Protein AF-A0A136JKG2-F1 (afdb_monomer_lite)

Foldseek 3Di:
DDPPVLVCQLVCCVVPVDQDPDLVSLLVLLLVLQFADCQAQLQARDPPPHGDHRDLVSLQSSVVSCVVPVCSCQPACQSVLSVLPLVSVVVQLQVQLVVLPDPDPDPVSSLVSSLCRLCPADPRRRFGSLLSLLGGDHDDPPDDPPPPPPDDDDPDPDPPVVLCPRSSNSSNVSSLSSPRQLQDGFTDDPRRLDGSLLSQLAADPSGGDHDPSSVSSNVVSLVSPHQLVRLNSLRRLLDDDPDPDDDDDDDDDDDDDDDDDDDPDDPCPPQPPSVSSVVSVVVSLVSQLVVQLVVVVVVDDDDDDPVVVVVVSSVVSLVVSLVQQQDQDPVNSDVGRSLQRSLVSCVVVVNVVSNVSSVVSPDDPPDPSDPPPD

Secondary structure (DSSP, 8-state):
---TTHHHHHHHHHHH----SSHHHHHHHHHHHSB--TT--TTT--TTS--PPP-HHHHHHHHHHHHH-TTGGGS-HHHHHHTT-HHHHHHHHHHHHHHTT--S--HHHHHHHHHHHHT---TTT---HHHHHHHB-PPPPS--------------S-SGGGTTT-HHHHHHHHHHHTT--TT--PPSGGGTT--HHHHHH-BTTTTBPPPTTHHHHHHHHHHTT--S--HHHHHHHH-------S----------------------------HHHHHHHHHHHHHHHHHHHHHHHHH----S-HHHHHHHHHHHHHHHHHHHHTSPPTT--SSS-HHHHHHHHHHHTT-HHHHHHHHHTT--TT--------

pLDDT: mean 75.67, std 21.48, range [24.69, 96.88]

Sequence (374 aa):
MQRLGCSFCLNQAMTTSQPPPDHASRVELFLELSVLRYSIDPRTAVWGAPYPHDSAERRQTAAALLAEDPAIARDSIHTAVAAHDVELVRHFLSSSSVAAGIGSDTPSASTAASSAAATDTHPFDGWQPLMRLAYRRLPPPAGPRRRASAQTGRNDGEDEADLEDTPALVIAKLLLEAGADPSGGALRGDAANFHALTGVIGGGEAGQPAHPQAEALARLLLEYGAEPLDGQALYNTSLVFHGDEEGSPAGAGDKGGTRHHDDEDDDGGDEVDDDDNVFWLDFLWAACEKRYISISQHGTAHGSTETEARDLDTRAAGEHVRKRWREPMADGTLPAPPLEYLLESAVMQRQPRRTAWLVEHGADADSTTGARFA

InterPro domains:
  IPR036770 Ankyrin repeat-containing domain superfamily [G3DSA:1.25.40.20] (55-372)

Radius of gyration: 23.67 Å; chains: 1; bounding box: 83×58×69 Å

Structure (mmCIF, N/CA/C/O backbone):
data_AF-A0A136JKG2-F1
#
_entry.id   AF-A0A136JKG2-F1
#
loop_
_atom_site.group_PDB
_atom_site.id
_atom_site.type_symbol
_atom_site.label_atom_id
_atom_site.label_alt_id
_atom_site.label_comp_id
_atom_site.label_asym_id
_atom_site.label_entity_id
_atom_site.label_seq_id
_atom_site.pdbx_PDB_ins_code
_atom_site.Cartn_x
_atom_site.Cartn_y
_atom_site.Cartn_z
_atom_site.occupancy
_atom_site.B_iso_or_equiv
_atom_site.auth_seq_id
_atom_site.auth_comp_id
_atom_site.auth_asym_id
_atom_site.auth_atom_id
_atom_site.pdbx_PDB_model_num
ATOM 1 N N . MET A 1 1 ? -10.129 26.330 19.808 1.00 33.34 1 MET A N 1
ATOM 2 C CA . MET A 1 1 ? -9.245 25.804 20.871 1.00 33.34 1 MET A CA 1
ATOM 3 C C . MET A 1 1 ? -8.554 24.577 20.304 1.00 33.34 1 MET A C 1
ATOM 5 O O . MET A 1 1 ? -9.213 23.580 20.054 1.00 33.34 1 MET A O 1
ATOM 9 N N . GLN A 1 2 ? -7.293 24.744 19.908 1.00 30.81 2 GLN A N 1
ATOM 10 C CA . GLN A 1 2 ? -6.533 23.815 19.066 1.00 30.81 2 GLN A CA 1
ATOM 11 C C . GLN A 1 2 ? -6.094 22.561 19.835 1.00 30.81 2 GLN A C 1
ATOM 13 O O . GLN A 1 2 ? -5.787 22.638 21.023 1.00 30.81 2 GLN A O 1
ATOM 18 N N . ARG A 1 3 ? -6.061 21.425 19.122 1.00 35.97 3 ARG A N 1
ATOM 19 C CA . ARG A 1 3 ? -5.679 20.064 19.545 1.00 35.97 3 ARG A CA 1
ATOM 20 C C . ARG A 1 3 ? -4.202 19.953 19.985 1.00 35.97 3 ARG A C 1
ATOM 22 O O . ARG A 1 3 ? -3.438 19.176 19.429 1.00 35.97 3 ARG A O 1
ATOM 29 N N . LEU A 1 4 ? -3.786 20.720 20.989 1.00 33.97 4 LEU A N 1
ATOM 30 C CA . LEU A 1 4 ? -2.453 20.621 21.603 1.00 33.97 4 LEU A CA 1
ATOM 31 C C . LEU A 1 4 ? -2.309 19.394 22.530 1.00 33.97 4 LEU A C 1
ATOM 33 O O . LEU A 1 4 ? -1.195 19.053 22.908 1.00 33.97 4 LEU A O 1
ATOM 37 N N . GLY A 1 5 ? -3.405 18.695 22.863 1.00 32.34 5 GLY A N 1
ATOM 38 C CA . GLY A 1 5 ? -3.377 17.494 23.716 1.00 32.34 5 GLY A CA 1
ATOM 39 C C . GLY A 1 5 ? -2.864 16.215 23.032 1.00 32.34 5 GLY A C 1
ATOM 40 O O . GLY A 1 5 ? -2.318 15.346 23.700 1.00 32.34 5 GLY A O 1
ATOM 41 N N . CYS A 1 6 ? -2.970 16.118 21.704 1.00 47.41 6 CYS A N 1
ATOM 42 C CA . CYS A 1 6 ? -2.720 14.881 20.949 1.00 47.41 6 CYS A CA 1
ATOM 43 C C . CYS A 1 6 ? -1.217 14.528 20.858 1.00 47.41 6 CYS A C 1
ATOM 45 O O . CYS A 1 6 ? -0.827 13.389 21.098 1.00 47.41 6 CYS A O 1
ATOM 47 N N . SER A 1 7 ? -0.338 15.519 20.643 1.00 47.41 7 SER A N 1
ATOM 48 C CA . SER A 1 7 ? 1.119 15.282 20.580 1.00 47.41 7 SER A CA 1
ATOM 49 C C . SER A 1 7 ? 1.721 14.890 21.932 1.00 47.41 7 SER A C 1
ATOM 51 O O . SER A 1 7 ? 2.742 14.209 21.974 1.00 47.41 7 SER A O 1
ATOM 53 N N . PHE A 1 8 ? 1.101 15.328 23.032 1.00 45.94 8 PHE A N 1
ATOM 54 C CA . PHE A 1 8 ? 1.538 14.972 24.376 1.00 45.94 8 PHE A CA 1
ATOM 55 C C . PHE A 1 8 ? 1.147 13.535 24.709 1.00 45.94 8 PHE A C 1
ATOM 57 O O . PHE A 1 8 ? 2.004 12.800 25.169 1.00 45.94 8 PHE A O 1
ATOM 64 N N . CYS A 1 9 ? -0.081 13.097 24.409 1.00 47.75 9 CYS A N 1
ATOM 65 C CA . CYS A 1 9 ? -0.509 11.719 24.668 1.00 47.75 9 CYS A CA 1
ATOM 66 C C . CYS A 1 9 ? 0.258 10.687 23.829 1.00 47.75 9 CYS A C 1
ATOM 68 O O . CYS A 1 9 ? 0.598 9.633 24.350 1.00 47.75 9 CYS A O 1
ATOM 70 N N . LEU A 1 10 ? 0.580 10.997 22.568 1.00 53.97 10 LEU A N 1
ATOM 71 C CA . LEU A 1 10 ? 1.310 10.090 21.673 1.00 53.97 10 LEU A CA 1
ATOM 72 C C . LEU A 1 10 ? 2.785 9.944 22.095 1.00 53.97 10 LEU A C 1
ATOM 74 O O . LEU A 1 10 ? 3.282 8.830 22.245 1.00 53.97 10 LEU A O 1
ATOM 78 N N . ASN A 1 11 ? 3.452 11.063 22.415 1.00 53.88 11 ASN A N 1
ATOM 79 C CA . ASN A 1 11 ? 4.800 11.032 22.993 1.00 53.88 11 ASN A CA 1
ATOM 80 C C . ASN A 1 11 ? 4.806 10.426 24.402 1.00 53.88 11 ASN A C 1
ATOM 82 O O . ASN A 1 11 ? 5.713 9.672 24.737 1.00 53.88 11 ASN A O 1
ATOM 86 N N . GLN A 1 12 ? 3.804 10.720 25.234 1.00 51.22 12 GLN A N 1
ATOM 87 C CA . GLN A 1 12 ? 3.717 10.202 26.595 1.00 51.22 12 GLN A CA 1
ATOM 88 C C . GLN A 1 12 ? 3.439 8.697 26.593 1.00 51.22 12 GLN A C 1
ATOM 90 O O . GLN A 1 12 ? 4.170 7.997 27.272 1.00 51.22 12 GLN A O 1
ATOM 95 N N . ALA A 1 13 ? 2.508 8.174 25.789 1.00 53.97 13 ALA A N 1
ATOM 96 C CA . ALA A 1 13 ? 2.242 6.734 25.688 1.00 53.97 13 ALA A CA 1
ATOM 97 C C . ALA A 1 13 ? 3.464 5.946 25.186 1.00 53.97 13 ALA A C 1
ATOM 99 O O . ALA A 1 13 ? 3.782 4.894 25.741 1.00 53.97 13 ALA A O 1
ATOM 100 N N . MET A 1 14 ? 4.209 6.488 24.211 1.00 56.03 14 MET A N 1
ATOM 101 C CA . MET A 1 14 ? 5.476 5.885 23.770 1.00 56.03 14 MET A CA 1
ATOM 102 C C . MET A 1 14 ? 6.591 5.973 24.826 1.00 56.03 14 MET A C 1
ATOM 104 O O . MET A 1 14 ? 7.501 5.152 24.819 1.00 56.03 14 MET A O 1
ATOM 108 N N . THR A 1 15 ? 6.512 6.920 25.767 1.00 55.97 15 THR A N 1
ATOM 109 C CA . THR A 1 15 ? 7.519 7.110 26.829 1.00 55.97 15 THR A CA 1
ATOM 110 C C . THR A 1 15 ? 7.163 6.388 28.138 1.00 55.97 15 THR A C 1
ATOM 112 O O . THR A 1 15 ? 8.055 5.988 28.881 1.00 55.97 15 THR A O 1
ATOM 115 N N . THR A 1 16 ? 5.877 6.217 28.463 1.00 55.91 16 THR A N 1
ATOM 116 C CA . THR A 1 16 ? 5.407 5.719 29.770 1.00 55.91 16 THR A CA 1
ATOM 117 C C . THR A 1 16 ? 5.043 4.238 29.777 1.00 55.91 16 THR A C 1
ATOM 119 O O . THR A 1 16 ? 4.793 3.700 30.853 1.00 55.91 16 THR A O 1
ATOM 122 N N . SER A 1 17 ? 5.010 3.571 28.614 1.00 58.62 17 SER A N 1
ATOM 123 C CA . SER A 1 17 ? 4.559 2.172 28.475 1.00 58.62 17 SER A CA 1
ATOM 124 C C . SER A 1 17 ? 3.153 1.908 29.041 1.00 58.62 17 SER A C 1
ATOM 126 O O . SER A 1 17 ? 2.818 0.767 29.353 1.00 58.62 17 SER A O 1
ATOM 128 N N . GLN A 1 18 ? 2.322 2.946 29.200 1.00 64.56 18 GLN A N 1
ATOM 129 C CA . GLN A 1 18 ? 0.928 2.803 29.618 1.00 64.56 18 GLN A CA 1
ATOM 130 C C . GLN A 1 18 ? -0.009 3.263 28.497 1.00 64.56 18 GLN A C 1
ATOM 132 O O . GLN A 1 18 ? 0.180 4.363 27.967 1.00 64.56 18 GLN A O 1
ATOM 137 N N . PRO A 1 19 ? -1.026 2.456 28.142 1.00 67.19 19 PRO A N 1
ATOM 138 C CA . PRO A 1 19 ? -1.988 2.833 27.121 1.00 67.19 19 PRO A CA 1
ATOM 139 C C . PRO A 1 19 ? -2.808 4.049 27.585 1.00 67.19 19 PRO A C 1
ATOM 141 O O . PRO A 1 19 ? -3.083 4.182 28.785 1.00 67.19 19 PRO A O 1
ATOM 144 N N . PRO A 1 20 ? -3.241 4.929 26.663 1.00 77.75 20 PRO A N 1
ATOM 145 C CA . PRO A 1 20 ? -4.101 6.057 27.000 1.00 77.75 20 PRO A CA 1
ATOM 146 C C . PRO A 1 20 ? -5.361 5.589 27.746 1.00 77.75 20 PRO A C 1
ATOM 148 O O . PRO A 1 20 ? -5.873 4.506 27.452 1.00 77.75 20 PRO A O 1
ATOM 151 N N . PRO A 1 21 ? -5.879 6.364 28.712 1.00 76.44 21 PRO A N 1
ATOM 152 C CA . PRO A 1 21 ? -7.033 5.941 29.500 1.00 76.44 21 PRO A CA 1
ATOM 153 C C . PRO A 1 21 ? -8.362 6.052 28.739 1.00 76.44 21 PRO A C 1
ATOM 155 O O . PRO A 1 21 ? -9.301 5.329 29.065 1.00 76.44 21 PRO A O 1
ATOM 158 N N . ASP A 1 22 ? -8.468 6.947 27.754 1.00 89.31 22 ASP A N 1
ATOM 159 C CA . ASP A 1 22 ? -9.692 7.170 26.985 1.00 89.31 22 ASP A CA 1
ATOM 160 C C . ASP A 1 22 ? -9.676 6.461 25.622 1.00 89.31 22 ASP A C 1
ATOM 162 O O . ASP A 1 22 ? -8.631 6.276 24.999 1.00 89.31 22 ASP A O 1
ATOM 166 N N . HIS A 1 23 ? -10.866 6.073 25.157 1.00 89.38 23 HIS A N 1
ATOM 167 C CA . HIS A 1 23 ? -11.042 5.286 23.937 1.00 89.38 23 HIS A CA 1
ATOM 168 C C . HIS A 1 23 ? -10.573 6.017 22.670 1.00 89.38 23 HIS A C 1
ATOM 170 O O . HIS A 1 23 ? -9.903 5.419 21.834 1.00 89.38 23 HIS A O 1
ATOM 176 N N . ALA A 1 24 ? -10.856 7.318 22.547 1.00 89.69 24 ALA A N 1
ATOM 177 C CA . ALA A 1 24 ? -10.483 8.094 21.365 1.00 89.69 24 ALA A CA 1
ATOM 178 C C . ALA A 1 24 ? -8.955 8.170 21.196 1.00 89.69 24 ALA A C 1
ATOM 180 O O . ALA A 1 24 ? -8.436 7.921 20.110 1.00 89.69 24 ALA A O 1
ATOM 181 N N . SER A 1 25 ? -8.220 8.419 22.284 1.00 88.69 25 SER A N 1
ATOM 182 C CA . SER A 1 25 ? -6.753 8.403 22.264 1.00 88.69 25 SER A CA 1
ATOM 183 C C . SER A 1 25 ? -6.183 7.012 21.956 1.00 88.69 25 SER A C 1
ATOM 185 O O . SER A 1 25 ? -5.136 6.909 21.317 1.00 88.69 25 SER A O 1
ATOM 187 N N . ARG A 1 26 ? -6.848 5.930 22.388 1.00 91.25 26 ARG A N 1
ATOM 188 C CA . ARG A 1 26 ? -6.448 4.554 22.036 1.00 91.25 26 ARG A CA 1
ATOM 189 C C . ARG A 1 26 ? -6.648 4.256 20.555 1.00 91.25 26 ARG A C 1
ATOM 191 O O . ARG A 1 26 ? -5.773 3.635 19.961 1.00 91.25 26 ARG A O 1
ATOM 198 N N . VAL A 1 27 ? -7.755 4.711 19.967 1.00 93.06 27 VAL A N 1
ATOM 199 C CA . VAL A 1 27 ? -8.026 4.593 18.527 1.00 93.06 27 VAL A CA 1
ATOM 200 C C . VAL A 1 27 ? -6.948 5.309 17.713 1.00 93.06 27 VAL A C 1
ATOM 202 O O . VAL A 1 27 ? -6.353 4.695 16.828 1.00 93.06 27 VAL A O 1
ATOM 205 N N . GLU A 1 28 ? -6.644 6.570 18.038 1.00 90.12 28 GLU A N 1
ATOM 206 C CA . GLU A 1 28 ? -5.595 7.331 17.343 1.00 90.12 28 GLU A CA 1
ATOM 207 C C . GLU A 1 28 ? -4.228 6.636 17.460 1.00 90.12 28 GLU A C 1
ATOM 209 O O . GLU A 1 28 ? -3.540 6.452 16.455 1.00 90.12 28 GLU A O 1
ATOM 214 N N . LEU A 1 29 ? -3.856 6.187 18.666 1.00 90.94 29 LEU A N 1
ATOM 215 C CA . LEU A 1 29 ? -2.591 5.487 18.897 1.00 90.94 29 LEU A CA 1
ATOM 216 C C . LEU A 1 29 ? -2.525 4.145 18.151 1.00 90.94 29 LEU A C 1
ATOM 218 O O . LEU A 1 29 ? -1.492 3.808 17.580 1.00 90.94 29 LEU A O 1
ATOM 222 N N . PHE A 1 30 ? -3.619 3.385 18.120 1.00 93.81 30 PHE A N 1
ATOM 223 C CA . PHE A 1 30 ? -3.696 2.130 17.375 1.00 93.81 30 PHE A CA 1
ATOM 224 C C . PHE A 1 30 ? -3.507 2.346 15.869 1.00 93.81 30 PHE A C 1
ATOM 226 O O . PHE A 1 30 ? -2.698 1.658 15.243 1.00 93.81 30 PHE A O 1
ATOM 233 N N . LEU A 1 31 ? -4.216 3.314 15.281 1.00 93.00 31 LEU A N 1
ATOM 234 C CA . LEU A 1 31 ? -4.082 3.633 13.857 1.00 93.00 31 LEU A CA 1
ATOM 235 C C . LEU A 1 31 ? -2.661 4.082 13.507 1.00 93.00 31 LEU A C 1
ATOM 237 O O . LEU A 1 31 ? -2.155 3.720 12.451 1.00 9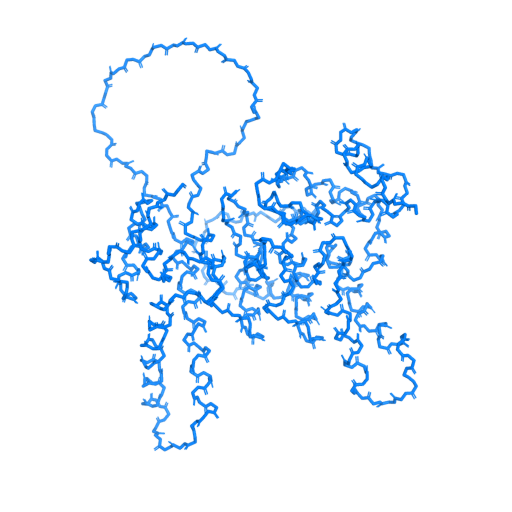3.00 31 LEU A O 1
ATOM 241 N N . GLU A 1 32 ? -2.010 4.816 14.404 1.00 91.50 32 GLU A N 1
ATOM 242 C CA . GLU A 1 32 ? -0.644 5.289 14.214 1.00 91.50 32 GLU A CA 1
ATOM 243 C C . GLU A 1 32 ? 0.407 4.172 14.289 1.00 91.50 32 GLU A C 1
ATOM 245 O O . GLU A 1 32 ? 1.346 4.132 13.497 1.00 91.50 32 GLU A O 1
ATOM 250 N N . LEU A 1 33 ? 0.252 3.242 15.228 1.00 92.31 33 LEU A N 1
ATOM 251 C CA . LEU A 1 33 ? 1.242 2.195 15.479 1.00 92.31 33 LEU A CA 1
ATOM 252 C C . LEU A 1 33 ? 1.041 0.923 14.632 1.00 92.31 33 LEU A C 1
ATOM 254 O O . LEU A 1 33 ? 1.929 0.071 14.579 1.00 92.31 33 LEU A O 1
ATOM 258 N N . SER A 1 34 ? -0.124 0.760 13.997 1.00 93.25 34 SER A N 1
ATOM 259 C CA . SER A 1 34 ? -0.484 -0.451 13.237 1.00 93.25 34 SER A CA 1
ATOM 260 C C . SER A 1 34 ? 0.077 -0.505 11.810 1.00 93.25 34 SER A C 1
ATOM 262 O O . SER A 1 34 ? 0.046 -1.574 11.185 1.00 93.25 34 SER A O 1
ATOM 264 N N . VAL A 1 35 ? 0.605 0.611 11.306 1.00 93.06 35 VAL A N 1
ATOM 265 C CA . VAL A 1 35 ? 1.074 0.783 9.924 1.00 93.06 35 VAL A CA 1
ATOM 266 C C . VAL A 1 35 ? 2.538 1.207 9.868 1.00 93.06 35 VAL A C 1
ATOM 268 O O . VAL A 1 35 ? 3.075 1.725 10.845 1.00 93.06 35 VAL A O 1
ATOM 271 N N . LEU A 1 36 ? 3.166 0.995 8.714 1.00 92.00 36 LEU A N 1
ATOM 272 C CA . LEU A 1 36 ? 4.456 1.588 8.377 1.00 92.00 36 LEU A CA 1
ATOM 273 C C . LEU A 1 36 ? 4.284 3.065 8.029 1.00 92.00 36 LEU A C 1
ATOM 275 O O . LEU A 1 36 ? 3.362 3.430 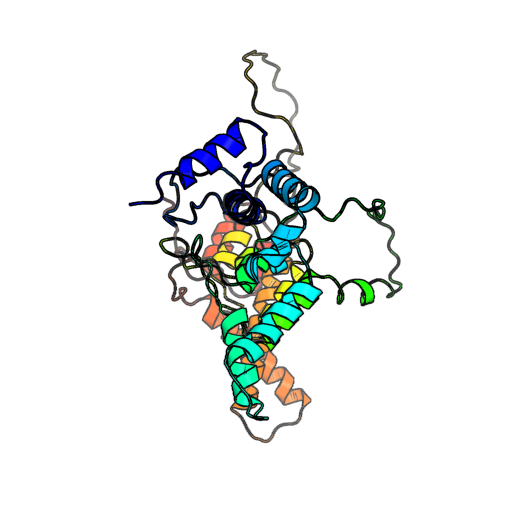7.297 1.00 92.00 36 LEU A O 1
ATOM 279 N N . ARG A 1 37 ? 5.184 3.907 8.529 1.00 88.88 37 ARG A N 1
ATOM 280 C CA . ARG A 1 37 ? 5.206 5.352 8.288 1.00 88.88 37 ARG A CA 1
ATOM 281 C C . ARG A 1 37 ? 6.401 5.814 7.471 1.00 88.88 37 ARG A C 1
ATOM 283 O O . ARG A 1 37 ? 6.401 6.968 7.068 1.00 88.88 37 ARG A O 1
ATOM 290 N N . TYR A 1 38 ? 7.401 4.966 7.234 1.00 88.00 38 TYR A N 1
ATOM 291 C CA . TYR A 1 38 ? 8.645 5.353 6.556 1.00 88.00 38 TYR A CA 1
ATOM 292 C C . TYR A 1 38 ? 9.338 6.542 7.247 1.00 88.00 38 TYR A C 1
ATOM 294 O O . TYR A 1 38 ? 9.997 7.358 6.612 1.00 88.00 38 TYR A O 1
ATOM 302 N N . SER A 1 39 ? 9.162 6.661 8.569 1.00 85.25 39 SER A N 1
ATOM 303 C CA . SER A 1 39 ? 9.594 7.826 9.357 1.00 85.25 39 SER A CA 1
ATOM 304 C C . SER A 1 39 ? 9.026 9.169 8.865 1.00 85.25 39 SER A C 1
ATOM 306 O O . SER A 1 39 ? 9.626 10.220 9.087 1.00 85.25 39 SER A O 1
ATOM 308 N N . ILE A 1 40 ? 7.860 9.154 8.220 1.00 84.31 40 ILE A N 1
ATOM 309 C CA . ILE A 1 40 ? 7.152 10.351 7.767 1.00 84.31 40 ILE A CA 1
ATOM 310 C C . ILE A 1 40 ? 6.082 10.694 8.798 1.00 84.31 40 ILE A C 1
ATOM 312 O O . ILE A 1 40 ? 5.196 9.890 9.091 1.00 84.31 40 ILE A O 1
ATOM 316 N N . ASP A 1 41 ? 6.138 11.915 9.331 1.00 85.19 41 ASP A N 1
ATOM 317 C CA . ASP A 1 41 ? 5.082 12.413 10.209 1.00 85.19 41 ASP A CA 1
ATOM 318 C C . ASP A 1 41 ? 3.789 12.589 9.395 1.00 85.19 41 ASP A C 1
ATOM 320 O O . ASP A 1 41 ? 3.751 13.442 8.506 1.00 85.19 41 ASP A O 1
ATOM 324 N N . PRO A 1 42 ? 2.699 11.860 9.695 1.00 81.50 42 PRO A N 1
ATOM 325 C CA . PRO A 1 42 ? 1.466 11.910 8.909 1.00 81.50 42 PRO A CA 1
ATOM 326 C C . PRO A 1 42 ? 0.787 13.288 8.912 1.00 81.50 42 PRO A C 1
ATOM 328 O O . PRO A 1 42 ? -0.074 13.558 8.077 1.00 81.50 42 PRO A O 1
ATOM 331 N N . ARG A 1 43 ? 1.162 14.180 9.837 1.00 78.06 43 ARG A N 1
ATOM 332 C CA . ARG A 1 43 ? 0.566 15.518 9.976 1.00 78.06 43 ARG A CA 1
ATOM 333 C C . ARG A 1 43 ? 1.263 16.566 9.120 1.00 78.06 43 ARG A C 1
ATOM 335 O O . ARG A 1 43 ? 0.626 17.541 8.723 1.00 78.06 43 ARG A O 1
ATOM 342 N N . THR A 1 44 ? 2.569 16.416 8.911 1.00 81.00 44 THR A N 1
ATOM 343 C CA . THR A 1 44 ? 3.365 17.341 8.091 1.00 81.00 44 THR A CA 1
ATOM 344 C C . THR A 1 44 ? 3.607 16.768 6.704 1.00 81.00 44 THR A C 1
ATOM 346 O O . THR A 1 44 ? 3.639 17.526 5.741 1.00 81.00 44 THR A O 1
ATOM 349 N N . ALA A 1 45 ? 3.735 15.444 6.620 1.00 78.56 45 ALA A N 1
ATOM 350 C CA . ALA A 1 45 ? 4.117 14.683 5.446 1.00 78.56 45 ALA A CA 1
ATOM 351 C C . ALA A 1 45 ? 5.389 15.226 4.771 1.00 78.56 45 ALA A C 1
ATOM 353 O O . ALA A 1 45 ? 5.487 15.293 3.548 1.00 78.56 45 ALA A O 1
ATOM 354 N N . VAL A 1 46 ? 6.338 15.658 5.610 1.00 79.06 46 VAL A N 1
ATOM 355 C CA . VAL A 1 46 ? 7.642 16.197 5.211 1.00 79.06 46 VAL A CA 1
ATOM 356 C C . VAL A 1 46 ? 8.710 15.141 5.450 1.00 79.06 46 VAL A C 1
ATOM 358 O O . VAL A 1 46 ? 8.834 14.614 6.560 1.00 79.06 46 VAL A O 1
ATOM 361 N N . TRP A 1 47 ? 9.511 14.884 4.423 1.00 75.06 47 TRP A N 1
ATOM 362 C CA . TRP A 1 47 ? 10.660 13.988 4.497 1.00 75.06 47 TRP A CA 1
ATOM 363 C C . TRP A 1 47 ? 11.786 14.545 5.373 1.00 75.06 47 TRP A C 1
ATOM 365 O O . TRP A 1 47 ? 12.052 15.746 5.395 1.00 75.06 47 TRP A O 1
ATOM 375 N N . GLY A 1 48 ? 12.466 13.662 6.110 1.00 72.38 48 GLY A N 1
ATOM 376 C CA . GLY A 1 48 ? 13.623 14.017 6.945 1.00 72.38 48 GLY A CA 1
ATOM 377 C C . GLY A 1 48 ? 13.291 14.822 8.208 1.00 72.38 48 GLY A C 1
ATOM 378 O O . GLY A 1 48 ? 14.189 15.135 8.994 1.00 72.38 48 GLY A O 1
ATOM 379 N N . ALA A 1 49 ? 12.015 15.146 8.444 1.00 77.81 49 ALA A N 1
ATOM 380 C CA . ALA A 1 49 ? 11.578 15.686 9.723 1.00 77.81 49 ALA A CA 1
ATOM 381 C C . ALA A 1 49 ? 11.763 14.621 10.824 1.00 77.81 49 ALA A C 1
ATOM 383 O O . ALA A 1 49 ? 11.505 13.444 10.573 1.00 77.81 49 ALA A O 1
ATOM 384 N N . PRO A 1 50 ? 12.177 14.993 12.051 1.00 81.50 50 PRO A N 1
ATOM 385 C CA . PRO A 1 50 ? 12.322 14.029 13.135 1.00 81.50 50 PRO A CA 1
ATOM 386 C C . PRO A 1 50 ? 10.997 13.317 13.430 1.00 81.50 50 PRO A C 1
ATOM 388 O O . PRO A 1 50 ? 10.068 13.914 13.980 1.00 81.50 50 PRO A O 1
ATOM 391 N N . TYR A 1 51 ? 10.933 12.033 13.092 1.00 83.94 51 TYR A N 1
ATOM 392 C CA . TYR A 1 51 ? 9.805 11.162 13.388 1.00 83.94 51 TYR A CA 1
ATOM 393 C C . TYR A 1 51 ? 10.305 9.776 13.810 1.00 83.94 51 TYR A C 1
ATOM 395 O O . TYR A 1 51 ? 11.347 9.335 13.319 1.00 83.94 51 TYR A O 1
ATOM 403 N N . PRO A 1 52 ? 9.613 9.082 14.730 1.00 85.19 52 PRO A N 1
ATOM 404 C CA . PRO A 1 52 ? 10.017 7.744 15.139 1.00 85.19 52 PRO A CA 1
ATOM 405 C C . PRO A 1 52 ? 10.067 6.771 13.958 1.00 85.19 52 PRO A C 1
ATOM 407 O O . PRO A 1 52 ? 9.152 6.742 13.136 1.00 85.19 52 PRO A O 1
ATOM 410 N N . HIS A 1 53 ? 11.111 5.945 13.925 1.00 86.06 53 HIS A N 1
ATOM 411 C CA . HIS A 1 53 ? 11.229 4.864 12.954 1.00 86.06 53 HIS A CA 1
ATOM 412 C C . HIS A 1 53 ? 10.176 3.782 13.192 1.00 86.06 53 HIS A C 1
ATOM 414 O O . HIS A 1 53 ? 9.767 3.519 14.329 1.00 86.06 53 HIS A O 1
ATOM 420 N N . ASP A 1 54 ? 9.771 3.127 12.108 1.00 88.56 54 ASP A N 1
ATOM 421 C CA . ASP A 1 54 ? 8.985 1.905 12.197 1.00 88.56 54 ASP A CA 1
ATOM 422 C C . ASP A 1 54 ? 9.794 0.804 12.882 1.00 88.56 54 ASP A C 1
ATOM 424 O O . ASP A 1 54 ? 10.982 0.626 12.628 1.00 88.56 54 ASP A O 1
ATOM 428 N N . SER A 1 55 ? 9.144 0.058 13.772 1.00 87.31 55 SER A N 1
ATOM 429 C CA . SER A 1 55 ? 9.796 -0.999 14.541 1.00 87.31 55 SER A CA 1
ATOM 430 C C . SER A 1 55 ? 8.808 -2.108 14.891 1.00 87.31 55 SER A C 1
ATOM 432 O O . SER A 1 55 ? 7.588 -1.924 14.813 1.00 87.31 55 SER A O 1
ATOM 434 N N . ALA A 1 56 ? 9.314 -3.282 15.274 1.00 86.81 56 ALA A N 1
ATOM 435 C CA . ALA A 1 56 ? 8.462 -4.386 15.708 1.00 86.81 56 ALA A CA 1
ATOM 436 C C . ALA A 1 56 ? 7.680 -4.038 16.988 1.00 86.81 56 ALA A C 1
ATOM 438 O O . ALA A 1 56 ? 6.514 -4.415 17.115 1.00 86.81 56 ALA A O 1
ATOM 439 N N . GLU A 1 57 ? 8.279 -3.266 17.897 1.00 86.25 57 GLU A N 1
ATOM 440 C CA . GLU A 1 57 ? 7.682 -2.835 19.166 1.00 86.25 57 GLU A CA 1
ATOM 441 C C . GLU A 1 57 ? 6.448 -1.958 18.948 1.00 86.25 57 GLU A C 1
ATOM 443 O O . GLU A 1 57 ? 5.438 -2.145 19.632 1.00 86.25 57 GLU A O 1
ATOM 448 N N . ARG A 1 58 ? 6.480 -1.046 17.962 1.00 88.81 58 ARG A N 1
ATOM 449 C CA . ARG A 1 58 ? 5.304 -0.237 17.585 1.00 88.81 58 ARG A CA 1
ATOM 450 C C . ARG A 1 58 ? 4.118 -1.144 17.252 1.00 88.81 58 ARG A C 1
ATOM 452 O O . ARG A 1 58 ? 3.029 -0.997 17.804 1.00 88.81 58 ARG A O 1
ATOM 459 N N . ARG A 1 59 ? 4.356 -2.166 16.432 1.00 88.44 59 ARG A N 1
ATOM 460 C CA . ARG A 1 59 ? 3.316 -3.084 15.937 1.00 88.44 59 ARG A CA 1
ATOM 461 C C . ARG A 1 59 ? 2.814 -4.038 17.016 1.00 88.44 59 ARG A C 1
ATOM 463 O O . ARG A 1 59 ? 1.625 -4.349 17.057 1.00 88.44 59 ARG A O 1
ATOM 470 N N . GLN A 1 60 ? 3.698 -4.474 17.912 1.00 88.88 60 GLN A N 1
ATOM 471 C CA . GLN A 1 60 ? 3.324 -5.245 19.100 1.00 88.88 60 GLN A CA 1
ATOM 472 C C . GLN A 1 60 ? 2.467 -4.410 20.058 1.00 88.88 60 GLN A C 1
ATOM 474 O O . GLN A 1 60 ? 1.463 -4.905 20.563 1.00 88.88 60 GLN A O 1
ATOM 479 N N . THR A 1 61 ? 2.804 -3.131 20.244 1.00 89.50 61 THR A N 1
ATOM 480 C CA . THR A 1 61 ? 2.015 -2.198 21.062 1.00 89.50 61 THR A CA 1
ATOM 481 C C . THR A 1 61 ? 0.617 -1.998 20.478 1.00 89.50 61 THR A C 1
ATOM 483 O O . THR A 1 61 ? -0.370 -2.082 21.205 1.00 89.50 61 THR A O 1
ATOM 486 N N . ALA A 1 62 ? 0.501 -1.815 19.160 1.00 92.31 62 ALA A N 1
ATOM 487 C CA . ALA A 1 62 ? -0.795 -1.736 18.485 1.00 92.31 62 ALA A CA 1
ATOM 488 C C . ALA A 1 62 ? -1.633 -3.016 18.668 1.00 92.31 62 ALA A C 1
ATOM 490 O O . ALA A 1 62 ? -2.828 -2.941 18.953 1.00 92.31 62 ALA A O 1
ATOM 491 N N . ALA A 1 63 ? -1.011 -4.194 18.555 1.00 91.94 63 ALA A N 1
ATOM 492 C CA . ALA A 1 63 ? -1.692 -5.465 18.794 1.00 91.94 63 ALA A CA 1
ATOM 493 C C . ALA A 1 63 ? -2.158 -5.616 20.254 1.00 91.94 63 ALA A C 1
ATOM 495 O O . ALA A 1 63 ? -3.269 -6.088 20.490 1.00 91.94 63 ALA A O 1
ATOM 496 N N . ALA A 1 64 ? -1.347 -5.179 21.224 1.00 90.81 64 ALA A N 1
ATOM 497 C CA . ALA A 1 64 ? -1.715 -5.179 22.639 1.00 90.81 64 ALA A CA 1
ATOM 498 C C . ALA A 1 64 ? -2.900 -4.242 22.921 1.00 90.81 64 ALA A C 1
ATOM 500 O O . ALA A 1 64 ? -3.855 -4.659 23.570 1.00 90.81 64 ALA A O 1
ATOM 501 N N . LEU A 1 65 ? -2.897 -3.026 22.358 1.00 92.00 65 LEU A N 1
ATOM 502 C CA . LEU A 1 65 ? -4.018 -2.082 22.466 1.00 92.00 65 LEU A CA 1
ATOM 503 C C . LEU A 1 65 ? -5.329 -2.693 21.962 1.00 92.00 65 LEU A C 1
ATOM 505 O O . LEU A 1 65 ? -6.350 -2.599 22.638 1.00 92.00 65 LEU A O 1
ATOM 509 N N . LEU A 1 66 ? -5.295 -3.343 20.796 1.00 93.38 66 LEU A N 1
ATOM 510 C CA . LEU A 1 66 ? -6.473 -3.986 20.217 1.00 93.38 66 LEU A CA 1
ATOM 511 C C . LEU A 1 66 ? -6.953 -5.188 21.048 1.00 93.38 66 LEU A C 1
ATOM 513 O O . LEU A 1 66 ? -8.156 -5.412 21.163 1.00 93.38 66 LEU A O 1
ATOM 517 N N . ALA A 1 67 ? -6.030 -5.960 21.630 1.00 91.56 67 ALA A N 1
ATOM 518 C CA . ALA A 1 67 ? -6.370 -7.085 22.499 1.00 91.56 67 ALA A CA 1
ATOM 519 C C . ALA A 1 67 ? -6.993 -6.629 23.831 1.00 91.56 67 ALA A C 1
ATOM 521 O O . ALA A 1 67 ? -7.919 -7.271 24.327 1.00 91.56 67 ALA A O 1
ATOM 522 N N . GLU A 1 68 ? -6.502 -5.525 24.401 1.00 91.38 68 GLU A N 1
ATOM 523 C CA . GLU A 1 68 ? -7.027 -4.929 25.634 1.00 91.38 68 GLU A CA 1
ATOM 524 C C . GLU A 1 68 ? -8.368 -4.213 25.426 1.00 91.38 68 GLU A C 1
ATOM 526 O O . GLU A 1 68 ? -9.235 -4.267 26.301 1.00 91.38 68 GLU A O 1
ATOM 531 N N . ASP A 1 69 ? -8.556 -3.558 24.278 1.00 93.25 69 ASP A N 1
ATOM 532 C CA . ASP A 1 69 ? -9.780 -2.841 23.918 1.00 93.25 69 ASP A CA 1
ATOM 533 C C . ASP A 1 69 ? -10.277 -3.225 22.507 1.00 93.25 69 ASP A C 1
ATOM 535 O O . ASP A 1 69 ? -10.115 -2.468 21.542 1.00 93.25 69 ASP A O 1
ATOM 539 N N . PRO A 1 70 ? -10.960 -4.380 22.359 1.00 94.19 70 PRO A N 1
ATOM 540 C CA . PRO A 1 70 ? -11.512 -4.814 21.074 1.00 94.19 70 PRO A CA 1
ATOM 541 C C . PRO A 1 70 ? -12.606 -3.895 20.511 1.00 94.19 70 PRO A C 1
ATOM 543 O O . PRO A 1 70 ? -13.068 -4.106 19.386 1.00 94.19 70 PRO A O 1
ATOM 546 N N . ALA A 1 71 ? -13.083 -2.901 21.272 1.00 95.19 71 ALA A N 1
ATOM 547 C CA . ALA A 1 71 ? -14.021 -1.916 20.748 1.00 95.19 71 ALA A CA 1
ATOM 548 C C . ALA A 1 71 ? -13.353 -0.984 19.725 1.00 95.19 71 ALA A C 1
ATOM 550 O O . ALA A 1 71 ? -14.061 -0.455 18.872 1.00 95.19 71 ALA A O 1
ATOM 551 N N . ILE A 1 72 ? -12.016 -0.853 19.741 1.00 95.62 72 ILE A N 1
ATOM 552 C CA . ILE A 1 72 ? -11.252 -0.022 18.792 1.00 95.62 72 ILE A CA 1
ATOM 553 C C . ILE A 1 72 ? -11.607 -0.367 17.341 1.00 95.62 72 ILE A C 1
ATOM 555 O O . ILE A 1 72 ? -11.839 0.531 16.535 1.00 95.62 72 ILE A O 1
ATOM 559 N N . ALA A 1 73 ? -11.725 -1.656 17.005 1.00 96.62 73 ALA A N 1
ATOM 560 C CA . ALA A 1 73 ? -12.049 -2.105 15.647 1.00 96.62 73 ALA A CA 1
ATOM 561 C C . ALA A 1 73 ? -13.417 -1.606 15.137 1.00 96.62 73 ALA A C 1
ATOM 563 O O . ALA A 1 73 ? -13.643 -1.563 13.932 1.00 96.62 73 ALA A O 1
ATOM 564 N N . ARG A 1 74 ? -14.333 -1.225 16.040 1.00 96.00 74 ARG A N 1
ATOM 565 C CA . ARG A 1 74 ? -15.691 -0.755 15.714 1.00 96.00 74 ARG A CA 1
ATOM 566 C C . ARG A 1 74 ? -15.797 0.760 15.565 1.00 96.00 74 ARG A C 1
ATOM 568 O O . ARG A 1 74 ? -16.888 1.240 15.279 1.00 96.00 74 ARG A O 1
ATOM 575 N N . ASP A 1 75 ? -14.715 1.500 15.792 1.00 95.50 75 ASP A N 1
ATOM 576 C CA . ASP A 1 75 ? -14.739 2.964 15.757 1.00 95.50 75 ASP A CA 1
ATOM 577 C C . ASP A 1 75 ? -14.956 3.505 14.332 1.00 95.50 75 ASP A C 1
ATOM 579 O O . ASP A 1 75 ? -15.805 4.368 14.109 1.00 95.50 75 ASP A O 1
ATOM 583 N N . SER A 1 76 ? -14.254 2.947 13.341 1.00 95.44 76 SER A N 1
ATOM 584 C CA . SER A 1 76 ? -14.371 3.350 11.938 1.00 95.44 76 SER A CA 1
ATOM 585 C C . SER A 1 76 ? -13.969 2.227 10.981 1.00 95.44 76 SER A C 1
ATOM 587 O O . SER A 1 76 ? -13.347 1.237 11.373 1.00 95.44 76 SER A O 1
ATOM 589 N N . ILE A 1 77 ? -14.250 2.400 9.684 1.00 95.81 77 ILE A N 1
ATOM 590 C CA . ILE A 1 77 ? -13.749 1.480 8.651 1.00 95.81 77 ILE A CA 1
ATOM 591 C C . ILE A 1 77 ? -12.217 1.373 8.685 1.00 95.81 77 ILE A C 1
ATOM 593 O O . ILE A 1 77 ? -11.659 0.309 8.439 1.00 95.81 77 ILE A O 1
ATOM 597 N N . HIS A 1 78 ? -11.525 2.450 9.058 1.00 95.94 78 HIS A N 1
ATOM 598 C CA . HIS A 1 78 ? -10.073 2.476 9.159 1.00 95.94 78 HIS A CA 1
ATOM 599 C C . HIS A 1 78 ? -9.548 1.570 10.274 1.00 95.94 78 HIS A C 1
ATOM 601 O O . HIS A 1 78 ? -8.575 0.846 10.055 1.00 95.94 78 HIS A O 1
ATOM 607 N N . THR A 1 79 ? -10.187 1.576 11.448 1.00 96.38 79 THR A N 1
ATOM 608 C CA . THR A 1 79 ? -9.791 0.684 12.544 1.00 96.38 79 THR A CA 1
ATOM 609 C C . THR A 1 79 ? -10.184 -0.761 12.269 1.00 96.38 79 THR A C 1
ATOM 611 O O . THR A 1 79 ? -9.392 -1.649 12.573 1.00 96.38 79 THR A O 1
ATOM 614 N N . ALA A 1 80 ? -11.329 -1.006 11.622 1.00 96.88 80 ALA A N 1
ATOM 615 C CA . ALA A 1 80 ? -11.726 -2.340 11.166 1.00 96.88 80 ALA A CA 1
ATOM 616 C C . ALA A 1 80 ? -10.710 -2.934 10.174 1.00 96.88 80 ALA A C 1
ATOM 618 O O . ALA A 1 80 ? -10.272 -4.074 10.337 1.00 96.88 80 ALA A O 1
ATOM 619 N N . VAL A 1 81 ? -10.267 -2.138 9.192 1.00 96.56 81 VAL A N 1
ATOM 620 C CA . VAL A 1 81 ? -9.220 -2.537 8.240 1.00 96.56 81 VAL A CA 1
ATOM 621 C C . VAL A 1 81 ? -7.895 -2.795 8.950 1.00 96.56 81 VAL A C 1
ATOM 623 O O . VAL A 1 81 ? -7.306 -3.855 8.757 1.00 96.56 81 VAL A O 1
ATOM 626 N N . ALA A 1 82 ? -7.429 -1.878 9.803 1.00 95.31 82 ALA A N 1
ATOM 627 C CA . ALA A 1 82 ? -6.175 -2.068 10.534 1.00 95.31 82 ALA A CA 1
ATOM 628 C C . ALA A 1 82 ? -6.207 -3.326 11.425 1.00 95.31 82 ALA A C 1
ATOM 630 O O . ALA A 1 82 ? -5.209 -4.043 11.524 1.00 95.31 82 ALA A O 1
ATOM 631 N N . ALA A 1 83 ? -7.366 -3.635 12.012 1.00 95.19 83 ALA A N 1
ATOM 632 C CA . ALA A 1 83 ? -7.601 -4.827 12.821 1.00 95.19 83 ALA A CA 1
ATOM 633 C C . ALA A 1 83 ? -7.752 -6.128 12.008 1.00 95.19 83 ALA A C 1
ATOM 635 O O . ALA A 1 83 ? -7.769 -7.199 12.611 1.00 95.19 83 ALA A O 1
ATOM 636 N N . HIS A 1 84 ? -7.831 -6.063 10.672 1.00 93.69 84 HIS A N 1
ATOM 637 C CA . HIS A 1 84 ? -8.199 -7.193 9.808 1.00 93.69 84 HIS A CA 1
ATOM 638 C C . HIS A 1 84 ? -9.574 -7.816 10.151 1.00 93.69 84 HIS A C 1
ATOM 640 O O . HIS A 1 84 ? -9.777 -9.020 9.986 1.00 93.69 84 HIS A O 1
ATOM 646 N N . ASP A 1 85 ? -10.537 -7.010 10.611 1.00 95.00 85 ASP A N 1
ATOM 647 C CA . ASP A 1 85 ? -11.894 -7.479 10.916 1.00 95.00 85 ASP A CA 1
ATOM 648 C C . ASP A 1 85 ? -12.786 -7.401 9.666 1.00 95.00 85 ASP A C 1
ATOM 650 O O . ASP A 1 85 ? -13.394 -6.372 9.358 1.00 95.00 85 ASP A O 1
ATOM 654 N N . VAL A 1 86 ? -12.841 -8.511 8.924 1.00 95.50 86 VAL A N 1
ATOM 655 C CA . VAL A 1 86 ? -13.606 -8.645 7.671 1.00 95.50 86 VAL A CA 1
ATOM 656 C C . VAL A 1 86 ? -15.083 -8.298 7.867 1.00 95.50 86 VAL A C 1
ATOM 658 O O . VAL A 1 86 ? -15.673 -7.608 7.034 1.00 95.50 86 VAL A O 1
ATOM 661 N N . GLU A 1 87 ? -15.689 -8.751 8.963 1.00 95.69 87 GLU A N 1
ATOM 662 C CA . GLU A 1 87 ? -17.121 -8.573 9.202 1.00 95.69 87 GLU A CA 1
ATOM 663 C C . GLU A 1 87 ? -17.454 -7.120 9.536 1.00 95.69 87 GLU A C 1
ATOM 665 O O . GLU A 1 87 ? -18.449 -6.583 9.042 1.00 95.69 87 GLU A O 1
ATOM 670 N N . LEU A 1 88 ? -16.594 -6.435 10.296 1.00 96.00 88 LEU A N 1
ATOM 671 C CA . LEU A 1 88 ? -16.745 -4.999 10.520 1.00 96.00 88 LEU A CA 1
ATOM 672 C C . LEU A 1 88 ? -16.522 -4.191 9.241 1.00 96.00 88 LEU A C 1
ATOM 674 O O . LEU A 1 88 ? -17.274 -3.250 8.995 1.00 96.00 88 LEU A O 1
ATOM 678 N N . VAL A 1 89 ? -15.573 -4.571 8.381 1.00 96.81 89 VAL A N 1
ATOM 679 C CA . VAL A 1 89 ? -15.410 -3.921 7.069 1.00 96.81 89 VAL A CA 1
ATOM 680 C C . VAL A 1 89 ? -16.679 -4.075 6.223 1.00 96.81 89 VAL A C 1
ATOM 682 O O . VAL A 1 89 ? -17.207 -3.076 5.730 1.00 96.81 89 VAL A O 1
ATOM 685 N N . ARG A 1 90 ? -17.240 -5.290 6.115 1.00 95.56 90 ARG A N 1
ATOM 686 C CA . ARG A 1 90 ? -18.533 -5.520 5.436 1.00 95.56 90 ARG A CA 1
ATOM 687 C C . ARG A 1 90 ? -19.645 -4.671 6.049 1.00 95.56 90 ARG A C 1
ATOM 689 O O . ARG A 1 90 ? -20.458 -4.088 5.326 1.00 95.56 90 ARG A O 1
ATOM 696 N N . HIS A 1 91 ? -19.678 -4.575 7.376 1.00 94.00 91 HIS A N 1
ATOM 697 C CA . HIS A 1 91 ? -20.646 -3.751 8.085 1.00 94.00 91 HIS A CA 1
ATOM 698 C C . HIS A 1 91 ? -20.503 -2.267 7.736 1.00 94.00 91 HIS A C 1
ATOM 700 O O . HIS A 1 91 ? -21.502 -1.631 7.430 1.00 94.00 91 HIS A O 1
ATOM 706 N N . PHE A 1 92 ? -19.298 -1.699 7.706 1.00 94.19 92 PHE A N 1
ATOM 707 C CA . PHE A 1 92 ? -19.115 -0.288 7.351 1.00 94.19 92 PHE A CA 1
ATOM 708 C C . PHE A 1 92 ? -19.483 0.012 5.891 1.00 94.19 92 PHE A C 1
ATOM 710 O O . PHE A 1 92 ? -20.162 1.009 5.620 1.00 94.19 92 PHE A O 1
ATOM 717 N N . LEU A 1 93 ? -19.111 -0.871 4.961 1.00 92.06 93 LEU A N 1
ATOM 718 C CA . LEU A 1 93 ? -19.449 -0.732 3.540 1.00 92.06 93 LEU A CA 1
ATOM 719 C C . LEU A 1 93 ? -20.965 -0.832 3.293 1.00 92.06 93 LEU A C 1
ATOM 721 O O . LEU A 1 93 ? -21.492 -0.136 2.423 1.00 92.06 93 LEU A O 1
ATOM 725 N N . SER A 1 94 ? -21.677 -1.652 4.075 1.00 86.69 94 SER A N 1
ATOM 726 C CA . SER A 1 94 ? -23.138 -1.803 3.987 1.00 86.69 94 SER A CA 1
ATOM 727 C C . SER A 1 94 ? -23.911 -0.739 4.775 1.00 86.69 94 SER A C 1
ATOM 729 O O . SER A 1 94 ? -24.866 -0.175 4.251 1.00 86.69 94 SER A O 1
ATOM 731 N N . SER A 1 95 ? -23.508 -0.383 5.993 1.00 78.69 95 SER A N 1
ATOM 732 C CA . SER A 1 95 ? -24.188 0.618 6.833 1.00 78.69 95 SER A CA 1
ATOM 733 C C . SER A 1 95 ? -24.148 2.022 6.241 1.00 78.69 95 SER A C 1
ATOM 735 O O . SER A 1 95 ? -25.095 2.789 6.414 1.00 78.69 95 SER A O 1
ATOM 737 N N . SER A 1 96 ? -23.102 2.348 5.482 1.00 63.91 96 SER A N 1
ATOM 738 C CA . SER A 1 96 ? -23.021 3.620 4.757 1.00 63.91 96 SER A CA 1
ATOM 739 C C . SER A 1 96 ? -24.162 3.759 3.743 1.00 63.91 96 SER A C 1
ATOM 741 O O . SER A 1 96 ? -24.721 4.845 3.589 1.00 63.91 96 SER A O 1
ATOM 743 N N . SER A 1 97 ? -24.599 2.643 3.139 1.00 59.59 97 SER A N 1
ATOM 744 C CA . SER A 1 97 ? -25.777 2.594 2.255 1.00 59.59 97 SER A CA 1
ATOM 745 C C . SER A 1 97 ? -27.093 2.881 2.980 1.00 59.59 97 SER A C 1
ATOM 747 O O . SER A 1 97 ? -27.983 3.516 2.419 1.00 59.59 97 SER A O 1
ATOM 749 N N . VAL A 1 98 ? -27.190 2.497 4.255 1.00 57.78 98 VAL A N 1
ATOM 750 C CA . VAL A 1 98 ? -28.385 2.691 5.087 1.00 57.78 98 VAL A CA 1
ATOM 751 C C . VAL A 1 98 ? -28.450 4.121 5.638 1.00 57.78 98 VAL A C 1
ATOM 753 O O . VAL A 1 98 ? -29.508 4.750 5.610 1.00 57.78 98 VAL A O 1
ATOM 756 N N . ALA A 1 99 ? -27.319 4.670 6.097 1.00 54.38 99 ALA A N 1
ATOM 757 C CA . ALA A 1 99 ? -27.226 6.030 6.639 1.00 54.38 99 ALA A CA 1
ATOM 758 C C . ALA A 1 99 ? -27.478 7.124 5.584 1.00 54.38 99 ALA A C 1
ATOM 760 O O . ALA A 1 99 ? -27.952 8.207 5.926 1.00 54.38 99 ALA A O 1
ATOM 761 N N . ALA A 1 100 ? -27.243 6.827 4.301 1.00 52.94 100 ALA A N 1
ATOM 762 C CA . ALA A 1 100 ? -27.567 7.707 3.176 1.00 52.94 100 ALA A CA 1
ATOM 763 C C . ALA A 1 100 ? -29.086 7.901 2.936 1.00 52.94 100 ALA A C 1
ATOM 765 O O . ALA A 1 100 ? -29.471 8.614 2.010 1.00 52.94 100 ALA A O 1
ATOM 766 N N . GLY A 1 101 ? -29.964 7.316 3.765 1.00 44.75 101 GLY A N 1
ATOM 767 C CA . GLY A 1 101 ? -31.402 7.613 3.758 1.00 44.75 101 GLY A CA 1
ATOM 768 C C . GLY A 1 101 ? -32.152 7.041 2.556 1.00 44.75 101 GLY A C 1
ATOM 769 O O . GLY A 1 101 ? -33.131 7.626 2.091 1.00 44.75 101 GLY A O 1
ATOM 770 N N . ILE A 1 102 ? -31.702 5.902 2.036 1.00 46.47 102 ILE A N 1
ATOM 771 C CA . ILE A 1 102 ? -32.286 5.284 0.851 1.00 46.47 102 ILE A CA 1
ATOM 772 C C . ILE A 1 102 ? -33.399 4.323 1.280 1.00 46.47 102 ILE A C 1
ATOM 774 O O . ILE A 1 102 ? -33.176 3.160 1.591 1.00 46.47 102 ILE A O 1
ATOM 778 N N . GLY A 1 103 ? -34.629 4.829 1.258 1.00 46.38 103 GLY A N 1
ATOM 779 C CA . GLY A 1 103 ? -35.832 4.010 1.096 1.00 46.38 103 GLY A CA 1
ATOM 780 C C . GLY A 1 103 ? -36.150 3.712 -0.375 1.00 46.38 103 GLY A C 1
ATOM 781 O O . GLY A 1 103 ? -37.301 3.417 -0.682 1.00 46.38 103 GLY A O 1
ATOM 782 N N . SER A 1 104 ? -35.190 3.861 -1.301 1.00 47.66 104 SER A N 1
ATOM 783 C CA . SER A 1 104 ? -35.381 3.516 -2.714 1.00 47.66 104 SER A CA 1
ATOM 784 C C . SER A 1 104 ? -34.595 2.262 -3.077 1.00 47.66 104 SER A C 1
ATOM 786 O O . SER A 1 104 ? -33.377 2.224 -2.955 1.00 47.66 104 SER A O 1
ATOM 788 N N . ASP A 1 105 ? -35.289 1.251 -3.592 1.00 53.97 105 ASP A N 1
ATOM 789 C CA . ASP A 1 105 ? -34.746 -0.036 -4.057 1.00 53.97 105 ASP A CA 1
ATOM 790 C C . ASP A 1 105 ? -33.813 0.081 -5.290 1.00 53.97 105 ASP A C 1
ATOM 792 O O . ASP A 1 105 ? -33.769 -0.792 -6.154 1.00 53.97 105 ASP A O 1
ATOM 796 N N . THR A 1 106 ? -33.085 1.189 -5.442 1.00 55.25 106 THR A N 1
ATOM 797 C CA . THR A 1 106 ? -32.246 1.492 -6.601 1.00 55.25 106 THR A CA 1
ATOM 798 C C . THR A 1 106 ? -30.778 1.149 -6.317 1.00 55.25 106 THR A C 1
ATOM 800 O O . THR A 1 106 ? -30.155 1.828 -5.494 1.00 55.25 106 THR A O 1
ATOM 803 N N . PRO A 1 107 ? -30.180 0.185 -7.048 1.00 61.81 107 PRO A N 1
ATOM 804 C CA . PRO A 1 107 ? -28.800 -0.275 -6.849 1.00 61.81 107 PRO A CA 1
ATOM 805 C C . PRO A 1 107 ? -27.751 0.849 -6.817 1.00 61.81 107 PRO A C 1
ATOM 807 O O . PRO A 1 107 ? -26.815 0.807 -6.027 1.00 61.81 107 PRO A O 1
ATOM 810 N N . SER A 1 108 ? -27.948 1.903 -7.618 1.00 61.69 108 SER A N 1
ATOM 811 C CA . SER A 1 108 ? -26.997 3.012 -7.782 1.00 61.69 108 SER A CA 1
ATOM 812 C C . SER A 1 108 ? -26.675 3.776 -6.493 1.00 61.69 108 SER A C 1
ATOM 814 O O . SER A 1 108 ? -25.565 4.285 -6.353 1.00 61.69 108 SER A O 1
ATOM 816 N N . ALA A 1 109 ? -27.631 3.897 -5.572 1.00 57.47 109 ALA A N 1
ATOM 817 C CA . ALA A 1 109 ? -27.456 4.698 -4.364 1.00 57.47 109 ALA A CA 1
ATOM 818 C C . ALA A 1 109 ? -26.731 3.898 -3.259 1.00 57.47 109 ALA A C 1
ATOM 820 O O . ALA A 1 109 ? -25.910 4.451 -2.529 1.00 57.47 109 ALA A O 1
ATOM 821 N N . SER A 1 110 ? -26.938 2.574 -3.221 1.00 61.47 110 SER A N 1
ATOM 822 C CA . SER A 1 110 ? -26.143 1.656 -2.397 1.00 61.47 110 SER A CA 1
ATOM 823 C C . SER A 1 110 ? -24.683 1.618 -2.850 1.00 61.47 110 SER A C 1
ATOM 825 O O . SER A 1 110 ? -23.789 1.718 -2.016 1.00 61.47 110 SER A O 1
ATOM 827 N N . THR A 1 111 ? -24.433 1.531 -4.163 1.00 71.38 111 THR A N 1
ATOM 828 C CA . THR A 1 111 ? -23.070 1.538 -4.721 1.00 71.38 111 THR A CA 1
ATOM 829 C C . THR A 1 111 ? -22.326 2.832 -4.386 1.00 71.38 111 THR A C 1
ATOM 831 O O . THR A 1 111 ? -21.175 2.784 -3.963 1.00 71.38 111 THR A O 1
ATOM 834 N N . ALA A 1 112 ? -22.986 3.989 -4.503 1.00 71.38 112 ALA A N 1
ATOM 835 C CA . ALA A 1 112 ? -22.375 5.279 -4.178 1.00 71.38 112 ALA A CA 1
ATOM 836 C C . ALA A 1 112 ? -21.973 5.393 -2.697 1.00 71.38 112 ALA A C 1
ATOM 838 O O . ALA A 1 112 ? -20.935 5.963 -2.372 1.00 71.38 112 ALA A O 1
ATOM 839 N N . ALA A 1 113 ? -22.773 4.836 -1.790 1.00 69.31 113 ALA A N 1
ATOM 840 C CA . ALA A 1 113 ? -22.494 4.901 -0.363 1.00 69.31 113 ALA A CA 1
ATOM 841 C C . ALA A 1 113 ? -21.404 3.916 0.091 1.00 69.31 113 ALA A C 1
ATOM 843 O O . ALA A 1 113 ? -20.577 4.266 0.933 1.00 69.31 113 ALA A O 1
ATOM 844 N N . SER A 1 114 ? -21.360 2.709 -0.484 1.00 75.88 114 SER A N 1
ATOM 845 C CA . SER A 1 114 ? -20.228 1.795 -0.289 1.00 75.88 114 SER A CA 1
ATOM 846 C C . SER A 1 114 ? -18.932 2.401 -0.835 1.00 75.88 114 SER A C 1
ATOM 848 O O . SER A 1 114 ? -17.902 2.320 -0.171 1.00 75.88 114 SER A O 1
ATOM 850 N N . SER A 1 115 ? -19.007 3.107 -1.967 1.00 82.31 115 SER A N 1
ATOM 851 C CA . SER A 1 115 ? -17.886 3.873 -2.521 1.00 82.31 115 SER A CA 1
ATOM 852 C C . SER A 1 115 ? -17.438 5.011 -1.614 1.00 82.31 115 SER A C 1
ATOM 854 O O . SER A 1 115 ? -16.239 5.158 -1.393 1.00 82.31 115 SER A O 1
ATOM 856 N N . ALA A 1 116 ? -18.359 5.755 -0.998 1.00 85.31 116 ALA A N 1
ATOM 857 C CA . ALA A 1 116 ? -18.001 6.793 -0.032 1.00 85.31 116 ALA A CA 1
ATOM 858 C C . ALA A 1 116 ? -17.202 6.231 1.158 1.00 85.31 116 ALA A C 1
ATOM 860 O O . ALA A 1 116 ? -16.193 6.809 1.537 1.00 85.31 116 ALA A O 1
ATOM 861 N N . ALA A 1 117 ? -17.604 5.081 1.709 1.00 88.81 117 ALA A N 1
ATOM 862 C CA . ALA A 1 117 ? -16.857 4.431 2.787 1.00 88.81 117 ALA A CA 1
ATOM 863 C C . ALA A 1 117 ? -15.502 3.872 2.323 1.00 88.81 117 ALA A C 1
ATOM 865 O O . ALA A 1 117 ? -14.503 4.018 3.022 1.00 88.81 117 ALA A O 1
ATOM 866 N N . ALA A 1 118 ? -15.449 3.253 1.141 1.00 91.44 118 ALA A N 1
ATOM 867 C CA . ALA A 1 118 ? -14.222 2.683 0.583 1.00 91.44 118 ALA A CA 1
ATOM 868 C C . ALA A 1 118 ? -13.181 3.747 0.193 1.00 91.44 118 ALA A C 1
ATOM 870 O O . ALA A 1 118 ? -11.986 3.457 0.167 1.00 91.44 118 ALA A O 1
ATOM 871 N N . THR A 1 119 ? -13.632 4.972 -0.085 1.00 91.31 119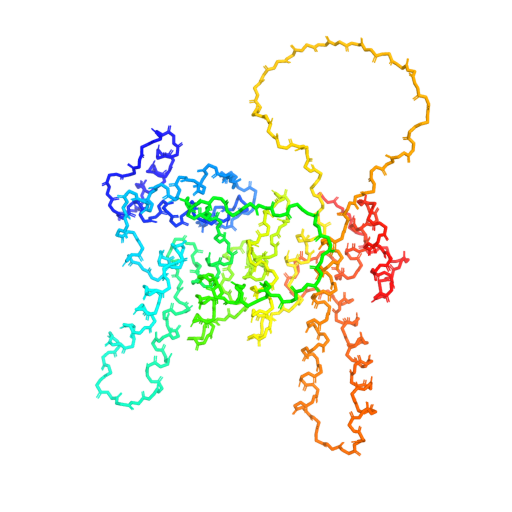 THR A N 1
ATOM 872 C CA . THR A 1 119 ? -12.798 6.121 -0.467 1.00 91.31 119 THR A CA 1
ATOM 873 C C . THR A 1 119 ? -12.639 7.155 0.651 1.00 91.31 119 THR A C 1
ATOM 875 O O . THR A 1 119 ? -11.988 8.181 0.429 1.00 91.31 119 THR A O 1
ATOM 878 N N . ASP A 1 120 ? -13.194 6.891 1.842 1.00 90.31 120 ASP A N 1
ATOM 879 C CA . ASP A 1 120 ? -13.138 7.804 2.985 1.00 90.31 120 ASP A CA 1
ATOM 880 C C . ASP A 1 120 ? -11.687 8.100 3.369 1.00 90.31 120 ASP A C 1
ATOM 882 O O . ASP A 1 120 ? -10.844 7.207 3.390 1.00 90.31 120 ASP A O 1
ATOM 886 N N . THR A 1 121 ? -11.369 9.355 3.668 1.00 89.88 121 THR A N 1
ATOM 887 C CA . THR A 1 121 ? -10.007 9.745 4.050 1.00 89.88 121 THR A CA 1
ATOM 888 C C . THR A 1 121 ? -9.964 10.054 5.531 1.00 89.88 121 THR A C 1
ATOM 890 O O . THR A 1 121 ? -10.627 10.987 5.991 1.00 89.88 121 THR A O 1
ATOM 893 N N . HIS A 1 122 ? -9.120 9.340 6.269 1.00 87.88 122 HIS A N 1
ATOM 894 C CA . HIS A 1 122 ? -9.033 9.548 7.705 1.00 87.88 122 HIS A CA 1
ATOM 895 C C . HIS A 1 122 ? -8.454 10.944 8.034 1.00 87.88 122 HIS A C 1
ATOM 897 O O . HIS A 1 122 ? -7.433 11.326 7.461 1.00 87.88 122 HIS A O 1
ATOM 903 N N . PRO A 1 123 ? -9.020 11.721 8.979 1.00 83.00 123 PRO A N 1
ATOM 904 C CA . PRO A 1 123 ? -8.566 13.092 9.253 1.00 83.00 123 PRO A CA 1
ATOM 905 C C . PRO A 1 123 ? -7.124 13.237 9.759 1.00 83.00 123 PRO A C 1
ATOM 907 O O . PRO A 1 123 ? -6.581 14.339 9.721 1.00 83.00 123 PRO A O 1
ATOM 910 N N . PHE A 1 124 ? -6.529 12.167 10.294 1.00 79.00 124 PHE A N 1
ATOM 911 C CA . PHE A 1 124 ? -5.184 12.200 10.878 1.00 79.00 124 PHE A CA 1
ATOM 912 C C . PHE A 1 124 ? -4.066 12.122 9.831 1.00 79.00 124 PHE A C 1
ATOM 914 O O . PHE A 1 124 ? -3.136 12.917 9.889 1.00 79.00 124 PHE A O 1
ATOM 921 N N . ASP A 1 125 ? -4.164 11.185 8.887 1.00 82.06 125 ASP A N 1
ATOM 922 C CA . ASP A 1 125 ? -3.132 10.894 7.880 1.00 82.06 125 ASP A CA 1
ATOM 923 C C . ASP A 1 125 ? -3.630 11.104 6.440 1.00 82.06 125 ASP A C 1
ATOM 925 O O . ASP A 1 125 ? -2.858 11.063 5.485 1.00 82.06 125 ASP A O 1
ATOM 929 N N . GLY A 1 126 ? -4.926 11.362 6.259 1.00 84.44 126 GLY A N 1
ATOM 930 C CA . GLY A 1 126 ? -5.559 11.472 4.951 1.00 84.44 126 GLY A CA 1
ATOM 931 C C . GLY A 1 126 ? -5.719 10.137 4.229 1.00 84.44 126 GLY A C 1
ATOM 932 O O . GLY A 1 126 ? -6.128 10.149 3.072 1.00 84.44 126 GLY A O 1
ATOM 933 N N . TRP A 1 127 ? -5.411 9.008 4.873 1.00 89.44 127 TRP A N 1
ATOM 934 C CA . TRP A 1 127 ? -5.356 7.716 4.200 1.00 89.44 127 TRP A CA 1
ATOM 935 C C . TRP A 1 127 ? -6.729 7.116 3.978 1.00 89.44 127 TRP A C 1
ATOM 937 O O . TRP A 1 127 ? -7.538 7.013 4.909 1.00 89.44 127 TRP A O 1
ATOM 947 N N . GLN A 1 128 ? -6.904 6.583 2.774 1.00 92.88 128 GLN A N 1
ATOM 948 C CA . GLN A 1 128 ? -8.009 5.696 2.449 1.00 92.88 128 GLN A CA 1
ATOM 949 C C . GLN A 1 128 ? -7.856 4.321 3.126 1.00 92.88 128 GLN A C 1
ATOM 951 O O . GLN A 1 128 ? -6.750 3.938 3.531 1.00 92.88 128 GLN A O 1
ATOM 956 N N . PRO A 1 129 ? -8.950 3.556 3.289 1.00 95.50 129 PRO A N 1
ATOM 957 C CA . PRO A 1 129 ? -8.908 2.200 3.828 1.00 95.50 129 PRO A CA 1
ATOM 958 C C . PRO A 1 129 ? -7.910 1.291 3.099 1.00 95.50 129 PRO A C 1
ATOM 960 O O . PRO A 1 129 ? -7.126 0.615 3.758 1.00 95.50 129 PRO A O 1
ATOM 963 N N . LEU A 1 130 ? -7.878 1.328 1.761 1.00 95.88 130 LEU A N 1
ATOM 964 C CA . LEU A 1 130 ? -6.988 0.476 0.965 1.00 95.88 130 LEU A CA 1
ATOM 965 C C . LEU A 1 130 ? -5.508 0.795 1.213 1.00 95.88 130 LEU A C 1
ATOM 967 O O . LEU A 1 130 ? -4.708 -0.113 1.427 1.00 95.88 130 LEU A O 1
ATOM 971 N N . MET A 1 131 ? -5.165 2.083 1.291 1.00 93.94 131 MET A N 1
ATOM 972 C CA . MET A 1 131 ? -3.820 2.526 1.659 1.00 93.94 131 MET A CA 1
ATOM 973 C C . MET A 1 131 ? -3.414 1.988 3.032 1.00 93.94 131 MET A C 1
ATOM 975 O O . MET A 1 131 ? -2.346 1.418 3.219 1.00 93.94 131 MET A O 1
ATOM 979 N N . ARG A 1 132 ? -4.306 2.095 4.016 1.00 94.25 132 ARG A N 1
ATOM 980 C CA . ARG A 1 132 ? -4.034 1.593 5.365 1.00 94.25 132 ARG A CA 1
ATOM 981 C C . ARG A 1 132 ? -3.812 0.094 5.405 1.00 94.25 132 ARG A C 1
ATOM 983 O O . ARG A 1 132 ? -2.933 -0.348 6.136 1.00 94.25 132 ARG A O 1
ATOM 990 N N . LEU A 1 133 ? -4.565 -0.667 4.617 1.00 95.75 133 LEU A N 1
ATOM 991 C CA . LEU A 1 133 ? -4.344 -2.099 4.481 1.00 95.75 133 LEU A CA 1
ATOM 992 C C . LEU A 1 133 ? -2.944 -2.397 3.926 1.00 95.75 133 LEU A C 1
ATOM 994 O O . LEU A 1 133 ? -2.230 -3.209 4.504 1.00 95.75 133 LEU A O 1
ATOM 998 N N . ALA A 1 134 ? -2.524 -1.699 2.867 1.00 95.50 134 ALA A N 1
ATOM 999 C CA . ALA A 1 134 ? -1.224 -1.910 2.229 1.00 95.50 134 ALA A CA 1
ATOM 1000 C C . ALA A 1 134 ? -0.033 -1.701 3.185 1.00 95.50 134 ALA A C 1
ATOM 1002 O O . ALA A 1 134 ? 0.935 -2.463 3.158 1.00 95.50 134 ALA A O 1
ATOM 1003 N N . TYR A 1 135 ? -0.112 -0.712 4.078 1.00 94.62 135 TYR A N 1
ATOM 1004 C CA . TYR A 1 135 ? 0.974 -0.367 5.009 1.00 94.62 135 TYR A CA 1
ATOM 1005 C C . TYR A 1 135 ? 0.834 -1.042 6.374 1.00 94.62 135 TYR A C 1
ATOM 1007 O O . TYR A 1 135 ? 1.730 -0.940 7.212 1.00 94.62 135 TYR A O 1
ATOM 1015 N N . ARG A 1 136 ? -0.270 -1.744 6.633 1.00 92.88 136 ARG A N 1
ATOM 1016 C CA . ARG A 1 136 ? -0.505 -2.421 7.909 1.00 92.88 136 ARG A CA 1
ATOM 1017 C C . ARG A 1 136 ? 0.513 -3.541 8.116 1.00 92.88 136 ARG A C 1
ATOM 1019 O O . ARG A 1 136 ? 0.823 -4.312 7.207 1.00 92.88 136 ARG A O 1
ATOM 1026 N N . ARG A 1 137 ? 1.025 -3.665 9.346 1.00 91.62 137 ARG A N 1
ATOM 1027 C CA . ARG A 1 137 ? 2.044 -4.671 9.710 1.00 91.62 137 ARG A CA 1
ATOM 1028 C C . ARG A 1 137 ? 1.836 -5.312 11.089 1.00 91.62 137 ARG A C 1
ATOM 1030 O O . ARG A 1 137 ? 2.792 -5.843 11.658 1.00 91.62 137 ARG A O 1
ATOM 1037 N N . LEU A 1 138 ? 0.619 -5.293 11.653 1.00 87.06 138 LEU A N 1
ATOM 1038 C CA . LEU A 1 138 ? 0.389 -5.962 12.945 1.00 87.06 138 LEU A CA 1
ATOM 1039 C C . LEU A 1 138 ? 0.883 -7.420 12.896 1.00 87.06 138 LEU A C 1
ATOM 1041 O O . LEU A 1 138 ? 0.710 -8.098 11.874 1.00 87.06 138 LEU A O 1
ATOM 1045 N N . PRO A 1 139 ? 1.470 -7.930 13.986 1.00 78.19 139 PRO A N 1
ATOM 1046 C CA . PRO A 1 139 ? 1.847 -9.331 14.048 1.00 78.19 139 PRO A CA 1
ATOM 1047 C C . PRO A 1 139 ? 0.619 -10.220 13.786 1.00 78.19 139 PRO A C 1
ATOM 1049 O O . PRO A 1 139 ? -0.509 -9.829 14.116 1.00 78.19 139 PRO A O 1
ATOM 1052 N N . PRO A 1 140 ? 0.800 -11.409 13.185 1.00 66.75 140 PRO A N 1
ATOM 1053 C CA . PRO A 1 140 ? -0.274 -12.388 13.135 1.00 66.75 140 PRO A CA 1
ATOM 1054 C C . PRO A 1 140 ? -0.770 -12.661 14.565 1.00 66.75 140 PRO A C 1
ATOM 1056 O O . PRO A 1 140 ? 0.029 -12.595 15.509 1.00 66.75 140 PRO A O 1
ATOM 1059 N N . PRO A 1 141 ? -2.071 -12.948 14.756 1.00 59.12 141 PRO A N 1
ATOM 1060 C CA . PRO A 1 141 ? -2.582 -13.303 16.072 1.00 59.12 141 PRO A CA 1
ATOM 1061 C C . PRO A 1 141 ? -1.744 -14.450 16.641 1.00 59.12 141 PRO A C 1
ATOM 1063 O O . PRO A 1 141 ? -1.315 -15.333 15.895 1.00 59.12 141 PRO A O 1
ATOM 1066 N N . ALA A 1 142 ? -1.492 -14.430 17.952 1.00 50.91 142 ALA A N 1
ATOM 1067 C CA . ALA A 1 142 ? -0.730 -15.463 18.648 1.00 50.91 142 ALA A CA 1
ATOM 1068 C C . ALA A 1 142 ? -1.506 -16.797 18.656 1.00 50.91 142 ALA A C 1
ATOM 1070 O O . ALA A 1 142 ? -2.079 -17.205 19.660 1.00 50.91 142 ALA A O 1
ATOM 1071 N N . GLY A 1 143 ? -1.573 -17.455 17.502 1.00 44.00 143 GLY A N 1
ATOM 1072 C CA . GLY A 1 143 ? -2.020 -18.828 17.329 1.00 44.00 143 GLY A CA 1
ATOM 1073 C C . GLY A 1 143 ? -0.840 -19.794 17.444 1.00 44.00 143 GLY A C 1
ATOM 1074 O O . GLY A 1 143 ? 0.320 -19.363 17.474 1.00 44.00 143 GLY A O 1
ATOM 1075 N N . PRO A 1 144 ? -1.093 -21.112 17.517 1.00 34.41 144 PRO A N 1
ATOM 1076 C CA . PRO A 1 144 ? -0.019 -22.092 17.464 1.00 34.41 144 PRO A CA 1
ATOM 1077 C C . PRO A 1 144 ? 0.806 -21.838 16.199 1.00 34.41 144 PRO A C 1
ATOM 1079 O O . PRO A 1 144 ? 0.261 -21.846 15.097 1.00 34.41 144 PRO A O 1
ATOM 1082 N N . ARG A 1 145 ? 2.107 -21.562 16.373 1.00 36.66 145 ARG A N 1
ATOM 1083 C CA . ARG A 1 145 ? 3.053 -21.322 15.277 1.00 36.66 145 ARG A CA 1
ATOM 1084 C C . ARG A 1 145 ? 2.907 -22.462 14.265 1.00 36.66 145 ARG A C 1
ATOM 1086 O O . ARG A 1 145 ? 3.352 -23.577 14.549 1.00 36.66 145 ARG A O 1
ATOM 1093 N N . ARG A 1 146 ? 2.282 -22.207 13.106 1.00 38.25 146 ARG A N 1
ATOM 1094 C CA . ARG A 1 146 ? 2.407 -23.099 11.944 1.00 38.25 146 ARG A CA 1
ATOM 1095 C C . ARG A 1 146 ? 3.915 -23.160 11.713 1.00 38.25 146 ARG A C 1
ATOM 1097 O O . ARG A 1 146 ? 4.547 -22.114 11.577 1.00 38.25 146 ARG A O 1
ATOM 1104 N N . ARG A 1 147 ? 4.519 -24.343 11.866 1.00 31.53 147 ARG A N 1
ATOM 1105 C CA . ARG A 1 147 ? 5.962 -24.496 11.655 1.00 31.53 147 ARG A CA 1
ATOM 1106 C C . ARG A 1 147 ? 6.249 -23.916 10.277 1.00 31.53 147 ARG A C 1
ATOM 1108 O O . ARG A 1 147 ? 5.653 -24.390 9.316 1.00 31.53 147 ARG A O 1
ATOM 1115 N N . ALA A 1 148 ? 7.115 -22.908 10.205 1.00 34.38 148 ALA A N 1
ATOM 1116 C CA . ALA A 1 148 ? 7.763 -22.561 8.955 1.00 34.38 148 ALA A CA 1
ATOM 1117 C C . ALA A 1 148 ? 8.363 -23.870 8.433 1.00 34.38 148 ALA A C 1
ATOM 1119 O O . ALA A 1 148 ? 9.227 -24.460 9.093 1.00 34.38 148 ALA A O 1
ATOM 1120 N N . SER A 1 149 ? 7.800 -24.415 7.355 1.00 33.44 149 SER A N 1
ATOM 1121 C CA . SER A 1 149 ? 8.371 -25.591 6.724 1.00 33.44 149 SER A CA 1
ATOM 1122 C C . SER A 1 149 ? 9.649 -25.124 6.055 1.00 33.44 149 SER A C 1
ATOM 1124 O O . SER A 1 149 ? 9.634 -24.581 4.955 1.00 33.44 149 SER A O 1
ATOM 1126 N N . ALA A 1 150 ? 10.761 -25.308 6.757 1.00 34.19 150 ALA A N 1
ATOM 1127 C CA . ALA A 1 150 ? 12.055 -25.367 6.118 1.00 34.19 150 ALA A CA 1
ATOM 1128 C C . ALA A 1 150 ? 11.978 -26.416 4.998 1.00 34.19 150 ALA A C 1
ATOM 1130 O O . ALA A 1 150 ? 11.580 -27.558 5.244 1.00 34.19 150 ALA A O 1
ATOM 1131 N N . GLN A 1 151 ? 12.321 -25.982 3.788 1.00 40.97 151 GLN A N 1
ATOM 1132 C CA . GLN A 1 151 ? 12.897 -26.764 2.700 1.00 40.97 151 GLN A CA 1
ATOM 1133 C C . GLN A 1 151 ? 12.609 -28.276 2.741 1.00 40.97 151 GLN A C 1
ATOM 1135 O O . GLN A 1 151 ? 13.352 -29.056 3.332 1.00 40.97 151 GLN A O 1
ATOM 1140 N N . THR A 1 152 ? 11.576 -28.732 2.039 1.00 32.75 152 THR A N 1
ATOM 1141 C CA . THR A 1 152 ? 11.583 -30.080 1.448 1.00 32.75 152 THR A CA 1
ATOM 1142 C C . THR A 1 152 ? 10.842 -30.020 0.122 1.00 32.75 152 THR A C 1
ATOM 1144 O O . THR A 1 152 ? 9.632 -29.840 0.086 1.00 32.75 152 THR A O 1
ATOM 1147 N N . GLY A 1 153 ? 11.592 -30.130 -0.977 1.00 35.06 153 GLY A N 1
ATOM 1148 C CA . GLY A 1 153 ? 11.068 -30.077 -2.338 1.00 35.06 153 GLY A CA 1
ATOM 1149 C C . GLY A 1 153 ? 10.083 -31.206 -2.632 1.00 35.06 153 GLY A C 1
ATOM 1150 O O . GLY A 1 153 ? 10.482 -32.302 -3.034 1.00 35.06 153 GLY A O 1
ATOM 1151 N N . ARG A 1 154 ? 8.792 -30.922 -2.468 1.00 32.44 154 ARG A N 1
ATOM 1152 C CA . ARG A 1 154 ? 7.703 -31.732 -3.006 1.00 32.44 154 ARG A CA 1
ATOM 1153 C C . ARG A 1 154 ? 6.587 -30.818 -3.498 1.00 32.44 154 ARG A C 1
ATOM 1155 O O . ARG A 1 154 ? 5.863 -30.228 -2.710 1.00 32.44 154 ARG A O 1
ATOM 1162 N N . ASN A 1 155 ? 6.504 -30.710 -4.820 1.00 37.34 155 ASN A N 1
ATOM 1163 C CA . ASN A 1 155 ? 5.420 -30.061 -5.543 1.00 37.34 155 ASN A CA 1
ATOM 1164 C C . ASN A 1 155 ? 4.203 -30.989 -5.552 1.00 37.34 155 ASN A C 1
ATOM 1166 O O . ASN A 1 155 ? 4.003 -31.713 -6.525 1.00 37.34 155 ASN A O 1
ATOM 1170 N N . ASP A 1 156 ? 3.406 -30.960 -4.491 1.00 36.41 156 ASP A N 1
ATOM 1171 C CA . ASP A 1 156 ? 2.047 -31.496 -4.506 1.00 36.41 156 ASP A CA 1
ATOM 1172 C C . ASP A 1 156 ? 1.122 -30.298 -4.218 1.00 36.41 156 ASP A C 1
ATOM 1174 O O . ASP A 1 156 ? 1.182 -29.705 -3.145 1.00 36.41 156 ASP A O 1
ATOM 1178 N N . GLY A 1 157 ? 0.375 -29.854 -5.236 1.00 41.19 157 GLY A N 1
ATOM 1179 C CA . GLY A 1 157 ? -0.331 -28.565 -5.297 1.00 41.19 157 GLY A CA 1
ATOM 1180 C C . GLY A 1 157 ? -1.544 -28.425 -4.373 1.00 41.19 157 GLY A C 1
ATOM 1181 O O . GLY A 1 157 ? -2.658 -28.249 -4.858 1.00 41.19 157 GLY A O 1
ATOM 1182 N N . GLU A 1 158 ? -1.328 -28.488 -3.060 1.00 38.81 158 GLU A N 1
ATOM 1183 C CA . GLU A 1 158 ? -2.381 -28.401 -2.038 1.00 38.81 158 GLU A CA 1
ATOM 1184 C C . GLU A 1 158 ? -2.310 -27.131 -1.156 1.00 38.81 158 GLU A C 1
ATOM 1186 O O . GLU A 1 158 ? -3.236 -26.901 -0.385 1.00 38.81 158 GLU A O 1
ATOM 1191 N N . ASP A 1 159 ? -1.300 -26.259 -1.300 1.00 41.34 159 ASP A N 1
ATOM 1192 C CA . ASP A 1 159 ? -1.138 -25.047 -0.460 1.00 41.34 159 ASP A CA 1
ATOM 1193 C C . ASP A 1 159 ? -1.663 -23.727 -1.089 1.00 41.34 159 ASP A C 1
ATOM 1195 O O . ASP A 1 159 ? -1.788 -22.722 -0.391 1.00 41.34 159 ASP A O 1
ATOM 1199 N N . GLU A 1 160 ? -2.021 -23.699 -2.379 1.00 41.97 160 GLU A N 1
ATOM 1200 C CA . GLU A 1 160 ? -2.494 -22.472 -3.065 1.00 41.97 160 GLU A CA 1
ATOM 1201 C C . GLU A 1 160 ? -3.909 -22.035 -2.629 1.00 41.97 160 GLU A C 1
ATOM 1203 O O . GLU A 1 160 ? -4.224 -20.847 -2.603 1.00 41.97 160 GLU A O 1
ATOM 1208 N N . ALA A 1 161 ? -4.766 -22.980 -2.225 1.00 41.41 161 ALA A N 1
ATOM 1209 C CA . ALA A 1 161 ? -6.160 -22.692 -1.868 1.00 41.41 161 ALA A CA 1
ATOM 1210 C C . ALA A 1 161 ? -6.322 -21.947 -0.524 1.00 41.41 161 ALA A C 1
ATOM 1212 O O . ALA A 1 161 ? -7.360 -21.332 -0.293 1.00 41.41 161 ALA A O 1
ATOM 1213 N N . ASP A 1 162 ? -5.307 -21.964 0.348 1.00 47.81 162 ASP A N 1
ATOM 1214 C CA . ASP A 1 162 ? -5.353 -21.310 1.666 1.00 47.81 162 ASP A CA 1
ATOM 1215 C C . ASP A 1 162 ? -4.893 -19.834 1.620 1.00 47.81 162 ASP A C 1
ATOM 1217 O O . ASP A 1 162 ? -5.125 -19.079 2.571 1.00 47.81 162 ASP A O 1
ATOM 1221 N N . LEU A 1 163 ? -4.234 -19.399 0.535 1.00 51.16 163 LEU A N 1
ATOM 1222 C CA . LEU A 1 163 ? -3.718 -18.031 0.403 1.00 51.16 163 LEU A CA 1
ATOM 1223 C C . LEU A 1 163 ? -4.807 -17.027 0.011 1.00 51.16 163 LEU A C 1
ATOM 1225 O O . LEU A 1 163 ? -4.766 -15.902 0.508 1.00 51.16 163 LEU A O 1
ATOM 1229 N N . GLU A 1 164 ? -5.794 -17.422 -0.802 1.00 53.25 164 GLU A N 1
ATOM 1230 C CA . GLU A 1 164 ? -6.856 -16.532 -1.312 1.00 53.25 164 GLU A CA 1
ATOM 1231 C C . GLU A 1 164 ? -7.823 -16.019 -0.222 1.00 53.25 164 GLU A C 1
ATOM 1233 O O . GLU A 1 164 ? -8.398 -14.939 -0.374 1.00 53.25 164 GLU A O 1
ATOM 1238 N N . ASP A 1 165 ? -7.933 -16.712 0.917 1.00 71.69 165 ASP A N 1
ATOM 1239 C CA . ASP A 1 165 ? -8.901 -16.408 1.986 1.00 71.69 165 ASP A CA 1
ATOM 1240 C C . ASP A 1 165 ? -8.310 -15.644 3.188 1.00 71.69 165 ASP A C 1
ATOM 1242 O O . ASP A 1 165 ? -8.944 -15.506 4.242 1.00 71.69 165 ASP A O 1
ATOM 1246 N N . THR A 1 166 ? -7.093 -15.100 3.072 1.00 88.69 166 THR A N 1
ATOM 1247 C CA . THR A 1 166 ? -6.550 -14.276 4.163 1.00 88.69 166 THR A CA 1
ATOM 1248 C C . THR A 1 166 ? -7.421 -13.031 4.398 1.00 88.69 166 THR A C 1
ATOM 1250 O O . THR A 1 166 ? -7.877 -12.402 3.438 1.00 88.69 166 THR A O 1
ATOM 1253 N N . PRO A 1 167 ? -7.610 -12.584 5.659 1.00 92.19 167 PRO A N 1
ATOM 1254 C CA . PRO A 1 167 ? -8.394 -11.383 5.948 1.00 92.19 167 PRO A CA 1
ATOM 1255 C C . PRO A 1 167 ? -7.952 -10.153 5.150 1.00 92.19 167 PRO A C 1
ATOM 1257 O O . PRO A 1 167 ? -8.790 -9.354 4.748 1.00 92.19 167 PRO A O 1
ATOM 1260 N N . ALA A 1 168 ? -6.649 -10.020 4.881 1.00 93.50 168 ALA A N 1
ATOM 1261 C CA . ALA A 1 168 ? -6.113 -8.925 4.084 1.00 93.50 168 ALA A CA 1
ATOM 1262 C C . ALA A 1 168 ? -6.634 -8.954 2.640 1.00 93.50 168 ALA A C 1
ATOM 1264 O O . ALA A 1 168 ? -7.161 -7.949 2.173 1.00 93.50 168 ALA A O 1
ATOM 1265 N N . LEU A 1 169 ? -6.547 -10.094 1.946 1.00 95.00 169 LEU A N 1
ATOM 1266 C CA . LEU A 1 169 ? -7.038 -10.207 0.569 1.00 95.00 169 LEU A CA 1
ATOM 1267 C C . LEU A 1 169 ? -8.552 -10.029 0.485 1.00 95.00 169 LEU A C 1
ATOM 1269 O O . LEU A 1 169 ? -9.035 -9.305 -0.386 1.00 95.00 169 LEU A O 1
ATOM 1273 N N . VAL A 1 170 ? -9.297 -10.612 1.428 1.00 95.81 170 VAL A N 1
ATOM 1274 C CA . VAL A 1 170 ? -10.753 -10.444 1.489 1.00 95.81 170 VAL A CA 1
ATOM 1275 C C . VAL A 1 170 ? -11.119 -8.970 1.679 1.00 95.81 170 VAL A C 1
ATOM 1277 O O . VAL A 1 170 ? -11.984 -8.457 0.972 1.00 95.81 170 VAL A O 1
ATOM 1280 N N . ILE A 1 171 ? -10.448 -8.258 2.590 1.00 96.50 171 ILE A N 1
ATOM 1281 C CA . ILE A 1 171 ? -10.679 -6.824 2.813 1.00 96.50 171 ILE A CA 1
ATOM 1282 C C . ILE A 1 171 ? -10.292 -6.006 1.578 1.00 96.50 171 ILE A C 1
ATOM 1284 O O . ILE A 1 171 ? -11.074 -5.152 1.168 1.00 96.50 171 ILE A O 1
ATOM 1288 N N . ALA A 1 172 ? -9.132 -6.263 0.966 1.00 96.31 172 ALA A N 1
ATOM 1289 C CA . ALA A 1 172 ? -8.700 -5.564 -0.244 1.00 96.31 172 ALA A CA 1
ATOM 1290 C C . ALA A 1 172 ? -9.745 -5.694 -1.355 1.00 96.31 172 ALA A C 1
ATOM 1292 O O . ALA A 1 172 ? -10.182 -4.687 -1.909 1.00 96.31 172 ALA A O 1
ATOM 1293 N N . LYS A 1 173 ? -10.211 -6.921 -1.615 1.00 96.62 173 LYS A N 1
ATOM 1294 C CA . LYS A 1 173 ? -11.242 -7.197 -2.616 1.00 96.62 173 LYS A CA 1
ATOM 1295 C C . LYS A 1 173 ? -12.542 -6.460 -2.307 1.00 96.62 173 LYS A C 1
ATOM 1297 O O . LYS A 1 173 ? -13.084 -5.812 -3.193 1.00 96.62 173 LYS A O 1
ATOM 1302 N N . LEU A 1 174 ? -13.001 -6.476 -1.053 1.00 96.25 174 LEU A N 1
ATOM 1303 C CA . LEU A 1 174 ? -14.209 -5.747 -0.647 1.00 96.25 174 LEU A CA 1
ATOM 1304 C C . LEU A 1 174 ? -14.098 -4.239 -0.876 1.00 96.25 174 LEU A C 1
ATOM 1306 O O . LEU A 1 174 ? -15.055 -3.616 -1.329 1.00 96.25 174 LEU A O 1
ATOM 1310 N N . LEU A 1 175 ? -12.947 -3.648 -0.558 1.00 96.56 175 LEU A N 1
ATOM 1311 C CA . LEU A 1 17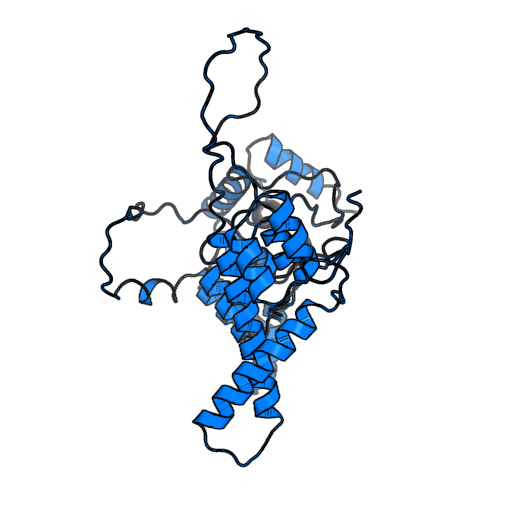5 ? -12.707 -2.221 -0.764 1.00 96.56 175 LEU A CA 1
ATOM 1312 C C . LEU A 1 175 ? -12.675 -1.875 -2.256 1.00 96.56 175 LEU A C 1
ATOM 1314 O O . LEU A 1 175 ? -13.313 -0.909 -2.672 1.00 96.56 175 LEU A O 1
ATOM 1318 N N . LEU A 1 176 ? -11.979 -2.678 -3.061 1.00 96.06 176 LEU A N 1
ATOM 1319 C CA . LEU A 1 176 ? -11.869 -2.497 -4.507 1.00 96.06 176 LEU A CA 1
ATOM 1320 C C . LEU A 1 176 ? -13.223 -2.678 -5.216 1.00 96.06 176 LEU A C 1
ATOM 1322 O O . LEU A 1 176 ? -13.615 -1.837 -6.020 1.00 96.06 176 LEU A O 1
ATOM 1326 N N . GLU A 1 177 ? -13.995 -3.710 -4.864 1.00 94.88 177 GLU A N 1
ATOM 1327 C CA . GLU A 1 177 ? -15.365 -3.922 -5.363 1.00 94.88 177 GLU A CA 1
ATOM 1328 C C . GLU A 1 177 ? -16.326 -2.805 -4.934 1.00 94.88 177 GLU A C 1
ATOM 1330 O O . GLU A 1 177 ? -17.269 -2.480 -5.659 1.00 94.88 177 GLU A O 1
ATOM 1335 N N . ALA A 1 178 ? -16.081 -2.188 -3.777 1.00 93.81 178 ALA A N 1
ATOM 1336 C CA . ALA A 1 178 ? -16.820 -1.018 -3.322 1.00 93.81 178 ALA A CA 1
ATOM 1337 C C . ALA A 1 178 ? -16.373 0.286 -4.008 1.00 93.81 178 ALA A C 1
ATOM 1339 O O . ALA A 1 178 ? -17.030 1.306 -3.820 1.00 93.81 178 ALA A O 1
ATOM 1340 N N . GLY A 1 179 ? -15.319 0.276 -4.830 1.00 92.50 179 GLY A N 1
ATOM 1341 C CA . GLY A 1 179 ? -14.857 1.435 -5.596 1.00 92.50 179 GLY A CA 1
ATOM 1342 C C . GLY A 1 179 ? -13.704 2.210 -4.959 1.00 92.50 179 GLY A C 1
ATOM 1343 O O . GLY A 1 179 ? -13.544 3.391 -5.265 1.00 92.50 179 GLY A O 1
ATOM 1344 N N . ALA A 1 180 ? -12.919 1.588 -4.073 1.00 93.75 180 ALA A N 1
ATOM 1345 C CA . ALA A 1 180 ? -11.604 2.118 -3.720 1.00 93.75 180 ALA A CA 1
ATOM 1346 C C . ALA A 1 180 ? -10.730 2.215 -4.981 1.00 93.75 180 ALA A C 1
ATOM 1348 O O . ALA A 1 180 ? -10.706 1.295 -5.799 1.00 93.75 180 ALA A O 1
ATOM 1349 N N . ASP A 1 181 ? -10.010 3.324 -5.129 1.00 91.25 181 ASP A N 1
ATOM 1350 C CA . ASP A 1 181 ? -9.068 3.507 -6.230 1.00 91.25 181 ASP A CA 1
ATOM 1351 C C . ASP A 1 181 ? -7.817 2.641 -5.977 1.00 91.25 181 ASP A C 1
ATOM 1353 O O . ASP A 1 181 ? -7.151 2.843 -4.957 1.00 91.25 181 ASP A O 1
ATOM 1357 N N . PRO A 1 182 ? -7.482 1.682 -6.862 1.00 92.88 182 PRO A N 1
ATOM 1358 C CA . PRO A 1 182 ? -6.335 0.787 -6.685 1.00 92.88 182 PRO A CA 1
ATOM 1359 C C . PRO A 1 182 ? -4.980 1.513 -6.733 1.00 92.88 182 PRO A C 1
ATOM 1361 O O . PRO A 1 182 ? -4.008 1.010 -6.172 1.00 92.88 182 PRO A O 1
ATOM 1364 N N . SER A 1 183 ? -4.918 2.689 -7.366 1.00 87.56 183 SER A N 1
ATOM 1365 C CA . SER A 1 183 ? -3.753 3.588 -7.349 1.00 87.56 183 SER A CA 1
ATOM 1366 C C . SER A 1 183 ? -3.915 4.724 -6.335 1.00 87.56 183 SER A C 1
ATOM 1368 O O . SER A 1 183 ? -3.013 5.538 -6.162 1.00 87.56 183 SER A O 1
ATOM 1370 N N . GLY A 1 184 ? -5.077 4.824 -5.692 1.00 75.69 184 GLY A N 1
ATOM 1371 C CA . GLY A 1 184 ? -5.443 5.950 -4.849 1.00 75.69 184 GLY A CA 1
ATOM 1372 C C . GLY A 1 184 ? -4.914 5.857 -3.424 1.00 75.69 184 GLY A C 1
ATOM 1373 O O . GLY A 1 184 ? -4.268 4.896 -3.002 1.00 75.69 184 GLY A O 1
ATOM 1374 N N . GLY A 1 185 ? -5.230 6.896 -2.651 1.00 65.94 185 GLY A N 1
ATOM 1375 C CA . GLY A 1 185 ? -4.923 6.949 -1.224 1.00 65.94 185 GLY A CA 1
ATOM 1376 C C . GLY A 1 185 ? -3.516 7.432 -0.885 1.00 65.94 185 GLY A C 1
ATOM 1377 O O . GLY A 1 185 ? -3.074 7.170 0.230 1.00 65.94 185 GLY A O 1
ATOM 1378 N N . ALA A 1 186 ? -2.849 8.144 -1.800 1.00 67.50 186 ALA A N 1
ATOM 1379 C CA . ALA A 1 186 ? -1.508 8.671 -1.590 1.00 67.50 186 ALA A CA 1
ATOM 1380 C C . ALA A 1 186 ? -1.340 9.453 -0.278 1.00 67.50 186 ALA A C 1
ATOM 1382 O O . ALA A 1 186 ? -2.261 10.137 0.190 1.00 67.50 186 ALA A O 1
ATOM 1383 N N . LEU A 1 187 ? -0.140 9.376 0.307 1.00 67.38 187 LEU A N 1
ATOM 1384 C CA . LEU A 1 187 ? 0.250 10.284 1.385 1.00 67.38 187 LEU A CA 1
ATOM 1385 C C . LEU A 1 187 ? 0.150 11.743 0.897 1.00 67.38 187 LEU A C 1
ATOM 1387 O O . LEU A 1 187 ? 0.147 12.038 -0.293 1.00 67.38 187 LEU A O 1
ATOM 1391 N N . ARG A 1 188 ? 0.014 12.695 1.819 1.00 68.75 188 ARG A N 1
ATOM 1392 C CA . ARG A 1 188 ? -0.027 14.123 1.457 1.00 68.75 188 ARG A CA 1
ATOM 1393 C C . ARG A 1 188 ? 1.396 14.677 1.315 1.00 68.75 188 ARG A C 1
ATOM 1395 O O . ARG A 1 188 ? 2.359 14.010 1.667 1.00 68.75 188 ARG A O 1
ATOM 1402 N N . GLY A 1 189 ? 1.521 15.919 0.850 1.00 71.06 189 GLY A N 1
ATOM 1403 C CA . GLY A 1 189 ? 2.787 16.661 0.902 1.00 71.06 189 GLY A CA 1
ATOM 1404 C C . GLY A 1 189 ? 3.902 16.026 0.072 1.00 71.06 189 GLY A C 1
ATOM 1405 O O . GLY A 1 189 ? 3.662 15.597 -1.054 1.00 71.06 189 GLY A O 1
ATOM 1406 N N . ASP A 1 190 ? 5.105 15.962 0.639 1.00 63.47 190 ASP A N 1
ATOM 1407 C CA . ASP A 1 190 ? 6.308 15.474 -0.050 1.00 63.47 190 ASP A CA 1
ATOM 1408 C C . ASP A 1 190 ? 6.287 13.948 -0.264 1.00 63.47 190 ASP A C 1
ATOM 1410 O O . ASP A 1 190 ? 7.137 13.397 -0.957 1.00 63.47 190 ASP A O 1
ATOM 1414 N N . ALA A 1 191 ? 5.306 13.257 0.318 1.00 67.75 191 ALA A N 1
ATOM 1415 C CA . ALA A 1 191 ? 5.117 11.817 0.208 1.00 67.75 191 ALA A CA 1
ATOM 1416 C C . ALA A 1 191 ? 3.993 11.429 -0.772 1.00 67.75 191 ALA A C 1
ATOM 1418 O O . ALA A 1 191 ? 3.551 10.283 -0.783 1.00 67.75 191 ALA A O 1
ATOM 1419 N N . ALA A 1 192 ? 3.545 12.358 -1.623 1.00 75.69 192 ALA A N 1
ATOM 1420 C CA . ALA A 1 192 ? 2.454 12.148 -2.581 1.00 75.69 192 ALA A CA 1
ATOM 1421 C C . ALA A 1 192 ? 2.652 10.999 -3.586 1.00 75.69 192 ALA A C 1
ATOM 1423 O O . ALA A 1 192 ? 1.689 10.608 -4.235 1.00 75.69 192 ALA A O 1
ATOM 1424 N N . ASN A 1 193 ? 3.858 10.438 -3.681 1.00 82.38 193 ASN A N 1
ATOM 1425 C CA . ASN A 1 193 ? 4.178 9.339 -4.592 1.00 82.38 193 ASN A CA 1
ATOM 1426 C C . ASN A 1 193 ? 4.052 7.948 -3.943 1.00 82.38 193 ASN A C 1
ATOM 1428 O O . ASN A 1 193 ? 4.285 6.942 -4.602 1.00 82.38 193 ASN A O 1
ATOM 1432 N N . PHE A 1 194 ? 3.698 7.865 -2.657 1.00 87.50 194 PHE A N 1
ATOM 1433 C CA . PHE A 1 194 ? 3.446 6.591 -1.982 1.00 87.50 194 PHE A CA 1
ATOM 1434 C C . PHE A 1 194 ? 2.029 6.139 -2.295 1.00 87.50 194 PHE A C 1
ATOM 1436 O O . PHE A 1 194 ? 1.094 6.824 -1.894 1.00 87.50 194 PHE A O 1
ATOM 1443 N N . HIS A 1 195 ? 1.861 4.978 -2.926 1.00 91.19 195 HIS A N 1
ATOM 1444 C CA . HIS A 1 195 ? 0.552 4.375 -3.198 1.00 91.19 195 HIS A CA 1
ATOM 1445 C C . HIS A 1 195 ? 0.398 3.029 -2.481 1.00 91.19 195 HIS A C 1
ATOM 1447 O O . HIS A 1 195 ? 1.304 2.557 -1.781 1.00 91.19 195 HIS A O 1
ATOM 1453 N N . ALA A 1 196 ? -0.763 2.389 -2.656 1.00 94.19 196 ALA A N 1
ATOM 1454 C CA . ALA A 1 196 ? -1.023 1.060 -2.113 1.00 94.19 196 ALA A CA 1
ATOM 1455 C C . ALA A 1 196 ? 0.011 0.031 -2.605 1.00 94.19 196 ALA A C 1
ATOM 1457 O O . ALA A 1 196 ? 0.528 -0.739 -1.799 1.00 94.19 196 ALA A O 1
ATOM 1458 N N . LEU A 1 197 ? 0.374 0.060 -3.894 1.00 94.06 197 LEU A N 1
ATOM 1459 C CA . LEU A 1 197 ? 1.364 -0.860 -4.459 1.00 94.06 197 LEU A CA 1
ATOM 1460 C C . LEU A 1 197 ? 2.747 -0.680 -3.809 1.00 94.06 197 LEU A C 1
ATOM 1462 O O . LEU A 1 197 ? 3.363 -1.668 -3.411 1.00 94.06 197 LEU A O 1
ATOM 1466 N N . THR A 1 198 ? 3.177 0.568 -3.589 1.00 93.50 198 THR A N 1
ATOM 1467 C CA . THR A 1 198 ? 4.399 0.898 -2.837 1.00 93.50 198 THR A CA 1
ATOM 1468 C C . THR A 1 198 ? 4.409 0.251 -1.446 1.00 93.50 198 THR A C 1
ATOM 1470 O O . THR A 1 198 ? 5.389 -0.380 -1.054 1.00 93.50 198 THR A O 1
ATOM 1473 N N . GLY A 1 199 ? 3.305 0.366 -0.698 1.00 93.12 199 GLY A N 1
ATOM 1474 C CA . GLY A 1 199 ? 3.204 -0.178 0.660 1.00 93.12 199 GLY A CA 1
ATOM 1475 C C . GLY A 1 199 ? 3.146 -1.698 0.713 1.00 93.12 199 GLY A C 1
ATOM 1476 O O . GLY A 1 199 ? 3.637 -2.301 1.667 1.00 93.12 199 GLY A O 1
ATOM 1477 N N . VAL A 1 200 ? 2.556 -2.322 -0.307 1.00 95.00 200 VAL A N 1
ATOM 1478 C CA . VAL A 1 200 ? 2.505 -3.780 -0.450 1.00 95.00 200 VAL A CA 1
ATOM 1479 C C . VAL A 1 200 ? 3.901 -4.347 -0.711 1.00 95.00 200 VAL A C 1
ATOM 1481 O O . VAL A 1 200 ? 4.285 -5.313 -0.049 1.00 95.00 200 VAL A O 1
ATOM 1484 N N . ILE A 1 201 ? 4.660 -3.724 -1.618 1.00 93.38 201 ILE A N 1
ATOM 1485 C CA . ILE A 1 201 ? 6.014 -4.155 -1.999 1.00 93.38 201 ILE A CA 1
ATOM 1486 C C . ILE A 1 201 ? 7.021 -3.900 -0.869 1.00 93.38 201 ILE A C 1
ATOM 1488 O O . ILE A 1 201 ? 7.834 -4.769 -0.572 1.00 93.38 201 ILE A O 1
ATOM 1492 N N . GLY A 1 202 ? 6.935 -2.763 -0.172 1.00 91.81 202 GLY A N 1
ATOM 1493 C CA . GLY A 1 202 ? 7.884 -2.420 0.891 1.00 91.81 202 GLY A CA 1
ATOM 1494 C C . GLY A 1 202 ? 9.176 -1.800 0.347 1.00 91.81 202 GLY A C 1
ATOM 1495 O O . GLY A 1 202 ? 9.133 -1.047 -0.623 1.00 91.81 202 GLY A O 1
ATOM 1496 N N . GLY A 1 203 ? 10.311 -2.057 1.002 1.00 89.75 203 GLY A N 1
ATOM 1497 C CA . GLY A 1 203 ? 11.638 -1.548 0.632 1.00 89.75 203 GLY A CA 1
ATOM 1498 C C . GLY A 1 203 ? 11.883 -0.089 1.037 1.00 89.75 203 GLY A C 1
ATOM 1499 O O . GLY A 1 203 ? 11.363 0.377 2.054 1.00 89.75 203 GLY A O 1
ATOM 1500 N N . GLY A 1 204 ? 12.672 0.636 0.240 1.00 88.06 204 GLY A N 1
ATOM 1501 C CA . GLY A 1 204 ? 13.008 2.046 0.492 1.00 88.06 204 GLY A CA 1
ATOM 1502 C C . GLY A 1 204 ? 14.154 2.216 1.490 1.00 88.06 204 GLY A C 1
ATOM 1503 O O . GLY A 1 204 ? 14.635 1.237 2.043 1.00 88.06 204 GLY A O 1
ATOM 1504 N N . GLU A 1 205 ? 14.567 3.453 1.771 1.00 82.50 205 GLU A N 1
ATOM 1505 C CA . GLU A 1 205 ? 15.781 3.822 2.531 1.00 82.50 205 GLU A CA 1
ATOM 1506 C C . GLU A 1 205 ? 15.816 3.336 3.988 1.00 82.50 205 GLU A C 1
ATOM 1508 O O . GLU A 1 205 ? 16.836 3.444 4.667 1.00 82.50 205 GLU A O 1
ATOM 1513 N N . ALA A 1 206 ? 14.692 2.844 4.494 1.00 79.81 206 ALA A N 1
ATOM 1514 C CA . ALA A 1 206 ? 14.584 2.271 5.827 1.00 79.81 206 ALA A CA 1
ATOM 1515 C C . ALA A 1 206 ? 14.454 0.738 5.807 1.00 79.81 206 ALA A C 1
ATOM 1517 O O . ALA A 1 206 ? 14.172 0.154 6.851 1.00 79.81 206 ALA A O 1
ATOM 1518 N N . GLY A 1 207 ? 14.603 0.096 4.642 1.00 86.12 207 GLY A N 1
ATOM 1519 C CA . GLY A 1 207 ? 14.497 -1.355 4.486 1.00 86.12 207 GLY A CA 1
ATOM 1520 C C . GLY A 1 207 ? 13.157 -1.906 4.972 1.00 86.12 207 GLY A C 1
ATOM 1521 O O . GLY A 1 207 ? 13.116 -2.906 5.687 1.00 86.12 207 GLY A O 1
ATOM 1522 N N . GLN A 1 208 ? 12.051 -1.219 4.664 1.00 89.00 208 GLN A N 1
ATOM 1523 C CA . GLN A 1 208 ? 10.754 -1.589 5.222 1.00 89.00 208 GLN A CA 1
ATOM 1524 C C . GLN A 1 208 ? 10.314 -2.974 4.731 1.00 89.00 208 GLN A C 1
ATOM 1526 O O . GLN A 1 208 ? 10.428 -3.266 3.539 1.00 89.00 208 GLN A O 1
ATOM 1531 N N . PRO A 1 209 ? 9.754 -3.831 5.601 1.00 89.62 209 PRO A N 1
ATOM 1532 C CA . PRO A 1 209 ? 9.361 -5.170 5.194 1.00 89.62 209 PRO A CA 1
ATOM 1533 C C . PRO A 1 209 ? 8.185 -5.118 4.216 1.00 89.62 209 PRO A C 1
ATOM 1535 O O . PRO A 1 209 ? 7.234 -4.349 4.417 1.00 89.62 209 PRO A O 1
ATOM 1538 N N . ALA A 1 210 ? 8.197 -6.001 3.220 1.00 90.94 210 ALA A N 1
ATOM 1539 C CA . ALA A 1 210 ? 7.049 -6.251 2.354 1.00 90.94 210 ALA A CA 1
ATOM 1540 C C . ALA A 1 210 ? 5.798 -6.640 3.166 1.00 90.94 210 ALA A C 1
ATOM 1542 O O . ALA A 1 210 ? 5.874 -7.048 4.334 1.00 90.94 210 ALA A O 1
ATOM 1543 N N . HIS A 1 211 ? 4.613 -6.491 2.572 1.00 92.69 211 HIS A N 1
ATOM 1544 C CA . HIS A 1 211 ? 3.390 -6.981 3.203 1.00 92.69 211 HIS A CA 1
ATOM 1545 C C . HIS A 1 211 ? 3.447 -8.519 3.310 1.00 92.69 211 HIS A C 1
ATOM 1547 O O . HIS A 1 211 ? 3.897 -9.171 2.373 1.00 92.69 211 HIS A O 1
ATOM 1553 N N . PRO A 1 212 ? 2.951 -9.155 4.391 1.00 89.81 212 PRO A N 1
ATOM 1554 C CA . PRO A 1 212 ? 2.983 -10.622 4.508 1.00 89.81 212 PRO A CA 1
ATOM 1555 C C . PRO A 1 212 ? 2.249 -11.379 3.383 1.00 89.81 212 PRO A C 1
ATOM 1557 O O . PRO A 1 212 ? 2.452 -12.571 3.201 1.00 89.81 212 PRO A O 1
ATOM 1560 N N . GLN A 1 213 ? 1.380 -10.683 2.649 1.00 91.75 213 GLN A N 1
ATOM 1561 C CA . GLN A 1 213 ? 0.673 -11.145 1.449 1.00 91.75 213 GLN A CA 1
ATOM 1562 C C . GLN A 1 213 ? 1.040 -10.285 0.225 1.00 91.75 213 GLN A C 1
ATOM 1564 O O . GLN A 1 213 ? 0.156 -9.905 -0.542 1.00 91.75 213 GLN A O 1
ATOM 1569 N N . ALA A 1 214 ? 2.313 -9.893 0.097 1.00 92.56 214 ALA A N 1
ATOM 1570 C CA . ALA A 1 214 ? 2.755 -8.901 -0.883 1.00 92.56 214 ALA A CA 1
ATOM 1571 C C . ALA A 1 214 ? 2.364 -9.266 -2.318 1.00 92.56 214 ALA A C 1
ATOM 1573 O O . ALA A 1 214 ? 1.655 -8.499 -2.963 1.00 92.56 214 ALA A O 1
ATOM 1574 N N . GLU A 1 215 ? 2.759 -10.447 -2.798 1.00 93.75 215 GLU A N 1
ATOM 1575 C CA . GLU A 1 215 ? 2.465 -10.862 -4.173 1.00 93.75 215 GLU A CA 1
ATOM 1576 C C . GLU A 1 215 ? 0.956 -10.891 -4.452 1.00 93.75 215 GLU A C 1
ATOM 1578 O O . GLU A 1 215 ? 0.487 -10.294 -5.422 1.00 93.75 215 GLU A O 1
ATOM 1583 N N . ALA A 1 216 ? 0.178 -11.547 -3.587 1.00 94.12 216 ALA A N 1
ATOM 1584 C CA . ALA A 1 216 ? -1.258 -11.706 -3.791 1.00 94.12 216 ALA A CA 1
ATOM 1585 C C . ALA A 1 216 ? -1.999 -10.354 -3.788 1.00 94.12 216 ALA A C 1
ATOM 1587 O O . ALA A 1 216 ? -2.878 -10.126 -4.621 1.00 94.12 216 ALA A O 1
ATOM 1588 N N . LEU A 1 217 ? -1.621 -9.424 -2.902 1.00 95.50 217 LEU A N 1
ATOM 1589 C CA . LEU A 1 217 ? -2.191 -8.074 -2.897 1.00 95.50 217 LEU A CA 1
ATOM 1590 C C . LEU A 1 217 ? -1.752 -7.264 -4.116 1.00 95.50 217 LEU A C 1
ATOM 1592 O O . LEU A 1 217 ? -2.583 -6.574 -4.699 1.00 95.50 217 LEU A O 1
ATOM 1596 N N . ALA A 1 218 ? -0.483 -7.350 -4.522 1.00 96.12 218 ALA A N 1
ATOM 1597 C CA . ALA A 1 218 ? 0.012 -6.654 -5.704 1.00 96.12 218 ALA A CA 1
ATOM 1598 C C . ALA A 1 218 ? -0.730 -7.132 -6.961 1.00 96.12 218 ALA A C 1
ATOM 1600 O O . ALA A 1 218 ? -1.192 -6.316 -7.757 1.00 96.12 218 ALA A O 1
ATOM 1601 N N . ARG A 1 219 ? -0.935 -8.448 -7.095 1.00 96.06 219 ARG A N 1
ATOM 1602 C CA . ARG A 1 219 ? -1.705 -9.052 -8.189 1.00 96.06 219 ARG A CA 1
ATOM 1603 C C . ARG A 1 219 ? -3.136 -8.524 -8.211 1.00 96.06 219 ARG A C 1
ATOM 1605 O O . ARG A 1 219 ? -3.588 -8.057 -9.253 1.00 96.06 219 ARG A O 1
ATOM 1612 N N . LEU A 1 220 ? -3.811 -8.526 -7.061 1.00 96.12 220 LEU A N 1
ATOM 1613 C CA . LEU A 1 220 ? -5.176 -8.020 -6.937 1.00 96.12 220 LEU A CA 1
ATOM 1614 C C . LEU A 1 220 ? -5.273 -6.525 -7.286 1.00 96.12 220 LEU A C 1
ATOM 1616 O O . LEU A 1 220 ? -6.151 -6.124 -8.043 1.00 96.12 220 LEU A O 1
ATOM 1620 N N . LEU A 1 221 ? -4.359 -5.691 -6.783 1.00 96.31 221 LEU A N 1
ATOM 1621 C CA . LEU A 1 221 ? -4.323 -4.259 -7.098 1.00 96.31 221 LEU A CA 1
ATOM 1622 C C . LEU A 1 221 ? -4.180 -4.019 -8.609 1.00 96.31 221 LEU A C 1
ATOM 1624 O O . LEU A 1 221 ? -4.923 -3.223 -9.184 1.00 96.31 221 LEU A O 1
ATOM 1628 N N . LEU A 1 222 ? -3.268 -4.738 -9.266 1.00 95.62 222 LEU A N 1
ATOM 1629 C CA . LEU A 1 222 ? -3.043 -4.642 -10.710 1.00 95.62 222 LEU A CA 1
ATOM 1630 C C . LEU A 1 222 ? -4.243 -5.127 -11.528 1.00 95.62 222 LEU A C 1
ATOM 1632 O O . LEU A 1 222 ? -4.579 -4.519 -12.544 1.00 95.62 222 LEU A O 1
ATOM 1636 N N . GLU A 1 223 ? -4.921 -6.187 -11.085 1.00 94.44 223 GLU A N 1
ATOM 1637 C CA . GLU A 1 223 ? -6.155 -6.675 -11.715 1.00 94.44 223 GLU A CA 1
ATOM 1638 C C . GLU A 1 223 ? -7.283 -5.644 -11.674 1.00 94.44 223 GLU A C 1
ATOM 1640 O O . GLU A 1 223 ? -8.043 -5.533 -12.637 1.00 94.44 223 GLU A O 1
ATOM 1645 N N . TYR A 1 224 ? -7.357 -4.851 -10.604 1.00 94.62 224 TYR A N 1
ATOM 1646 C CA . TYR A 1 224 ? -8.312 -3.749 -10.489 1.00 94.62 224 TYR A CA 1
ATOM 1647 C C . TYR A 1 224 ? -7.837 -2.452 -11.157 1.00 94.62 224 TYR A C 1
ATOM 1649 O O . TYR A 1 224 ? -8.611 -1.500 -11.242 1.00 94.62 224 TYR A O 1
ATOM 1657 N N . GLY A 1 225 ? -6.617 -2.423 -11.702 1.00 92.62 225 GLY A N 1
ATOM 1658 C CA . GLY A 1 225 ? -6.113 -1.321 -12.519 1.00 92.62 225 GLY A CA 1
ATOM 1659 C C . GLY A 1 225 ? -5.131 -0.382 -11.822 1.00 92.62 225 GLY A C 1
ATOM 1660 O O . GLY A 1 225 ? -4.977 0.748 -12.292 1.00 92.62 225 GLY A O 1
ATOM 1661 N N . ALA A 1 226 ? -4.466 -0.824 -10.747 1.00 93.38 226 ALA A N 1
ATOM 1662 C CA . ALA A 1 226 ? -3.312 -0.106 -10.202 1.00 93.38 226 ALA A CA 1
ATOM 1663 C C . ALA A 1 226 ? -2.268 0.157 -11.299 1.00 93.38 226 ALA A C 1
ATOM 1665 O O . ALA A 1 226 ? -2.113 -0.644 -12.224 1.00 93.38 226 ALA A O 1
ATOM 1666 N N . GLU A 1 227 ? -1.547 1.273 -11.200 1.00 90.56 227 GLU A N 1
ATOM 1667 C CA . GLU A 1 227 ? -0.450 1.592 -12.113 1.00 90.56 227 GLU A CA 1
ATOM 1668 C C . GLU A 1 227 ? 0.751 0.663 -11.848 1.00 90.56 227 GLU A C 1
ATOM 1670 O O . GLU A 1 227 ? 1.366 0.779 -10.789 1.00 90.56 227 GLU A O 1
ATOM 1675 N N . PRO A 1 228 ? 1.112 -0.259 -12.768 1.00 91.75 228 PRO A N 1
ATOM 1676 C CA . PRO A 1 228 ? 2.288 -1.113 -12.590 1.00 91.75 228 PRO A CA 1
ATOM 1677 C C . PRO A 1 228 ? 3.604 -0.336 -12.628 1.00 91.75 228 PRO A C 1
ATOM 1679 O O . PRO A 1 228 ? 4.583 -0.771 -12.028 1.00 91.75 228 PRO A O 1
ATOM 1682 N N . LEU A 1 229 ? 3.649 0.811 -13.312 1.00 90.25 229 LEU A N 1
ATOM 1683 C CA . LEU A 1 229 ? 4.814 1.689 -13.302 1.00 90.25 229 LEU A CA 1
ATOM 1684 C C . LEU A 1 229 ? 4.726 2.685 -12.136 1.00 90.25 229 LEU A C 1
ATOM 1686 O O . LEU A 1 229 ? 4.649 3.896 -12.337 1.00 90.25 229 LEU A O 1
ATOM 1690 N N . ASP A 1 230 ? 4.703 2.165 -10.911 1.00 91.00 230 ASP A N 1
ATOM 1691 C CA . ASP A 1 230 ? 4.723 2.968 -9.687 1.00 91.00 230 ASP A CA 1
ATOM 1692 C C . ASP A 1 230 ? 6.164 3.408 -9.382 1.00 91.00 230 ASP A C 1
ATOM 1694 O O . ASP A 1 230 ? 7.036 2.590 -9.077 1.00 91.00 230 ASP A O 1
ATOM 1698 N N . GLY A 1 231 ? 6.431 4.712 -9.504 1.00 90.50 231 GLY A N 1
ATOM 1699 C CA . GLY A 1 231 ? 7.784 5.259 -9.388 1.00 90.50 231 GLY A CA 1
ATOM 1700 C C . GLY A 1 231 ? 8.412 5.028 -8.015 1.00 90.50 231 GLY A C 1
ATOM 1701 O O . GLY A 1 231 ? 9.599 4.712 -7.935 1.00 90.50 231 GLY A O 1
ATOM 1702 N N . GLN A 1 232 ? 7.621 5.131 -6.944 1.00 90.75 232 GLN A N 1
ATOM 1703 C CA . GLN A 1 232 ? 8.118 4.945 -5.583 1.00 90.75 232 GLN A CA 1
ATOM 1704 C C . GLN A 1 232 ? 8.350 3.465 -5.274 1.00 90.75 232 GLN A C 1
ATOM 1706 O O . GLN A 1 232 ? 9.321 3.132 -4.601 1.00 90.75 232 GLN A O 1
ATOM 1711 N N . ALA A 1 233 ? 7.512 2.561 -5.786 1.00 91.44 233 ALA A N 1
ATOM 1712 C CA . ALA A 1 233 ? 7.750 1.126 -5.681 1.00 91.44 233 ALA A CA 1
ATOM 1713 C C . ALA A 1 233 ? 9.046 0.725 -6.402 1.00 91.44 233 ALA A C 1
ATOM 1715 O O . ALA A 1 233 ? 9.885 0.040 -5.820 1.00 91.44 233 ALA A O 1
ATOM 1716 N N . LEU A 1 234 ? 9.256 1.207 -7.633 1.00 92.44 234 LEU A N 1
ATOM 1717 C CA . LEU A 1 234 ? 10.488 0.944 -8.384 1.00 92.44 234 LEU A CA 1
ATOM 1718 C C . LEU A 1 234 ? 11.719 1.496 -7.664 1.00 92.44 234 LEU A C 1
ATOM 1720 O O . LEU A 1 234 ? 12.703 0.773 -7.514 1.00 92.44 234 LEU A O 1
ATOM 1724 N N . TYR A 1 235 ? 11.643 2.730 -7.164 1.00 91.38 235 TYR A N 1
ATOM 1725 C CA . TYR A 1 235 ? 12.690 3.314 -6.329 1.00 91.38 235 TYR A CA 1
ATOM 1726 C C . TYR A 1 235 ? 12.988 2.445 -5.100 1.00 91.38 235 TYR A C 1
ATOM 1728 O O . TYR A 1 235 ? 14.131 2.084 -4.851 1.00 91.38 235 TYR A O 1
ATOM 1736 N N . ASN A 1 236 ? 11.960 2.027 -4.362 1.00 89.75 236 ASN A N 1
ATOM 1737 C CA . ASN A 1 236 ? 12.144 1.228 -3.156 1.00 89.75 236 ASN A CA 1
ATOM 1738 C C . ASN A 1 236 ? 12.839 -0.110 -3.433 1.00 89.75 236 ASN A C 1
ATOM 1740 O O . ASN A 1 236 ? 13.690 -0.514 -2.644 1.00 89.75 236 ASN A O 1
ATOM 1744 N N . THR A 1 237 ? 12.499 -0.777 -4.542 1.00 87.75 237 THR A N 1
ATOM 1745 C CA . THR A 1 237 ? 13.171 -2.020 -4.964 1.00 87.75 237 THR A CA 1
ATOM 1746 C C . THR A 1 237 ? 14.598 -1.777 -5.445 1.00 87.75 237 THR A C 1
ATOM 1748 O O . THR A 1 237 ? 15.368 -2.722 -5.589 1.00 87.75 237 THR A O 1
ATOM 1751 N N . SER A 1 238 ? 14.980 -0.539 -5.779 1.00 85.44 238 SER A N 1
ATOM 1752 C CA . SER A 1 238 ? 16.338 -0.222 -6.232 1.00 85.44 238 SER A CA 1
ATOM 1753 C C . SER A 1 238 ? 17.351 -0.243 -5.097 1.00 85.44 238 SER A C 1
ATOM 1755 O O . SER A 1 238 ? 18.539 -0.381 -5.377 1.00 85.44 238 SER A O 1
ATOM 1757 N N . LEU A 1 239 ? 16.900 -0.146 -3.846 1.00 83.00 239 LEU A N 1
ATOM 1758 C CA . LEU A 1 239 ? 17.738 -0.068 -2.657 1.00 83.00 239 LEU A CA 1
ATOM 1759 C C . LEU A 1 239 ? 17.863 -1.442 -1.988 1.00 83.00 239 LEU A C 1
ATOM 1761 O O . LEU A 1 239 ? 16.868 -2.026 -1.566 1.00 83.00 239 LEU A O 1
ATOM 1765 N N . VAL A 1 240 ? 19.088 -1.946 -1.855 1.00 68.56 240 VAL A N 1
ATOM 1766 C CA . VAL A 1 240 ? 19.398 -3.121 -1.033 1.00 68.56 240 VAL A CA 1
ATOM 1767 C C . VAL A 1 240 ? 19.824 -2.667 0.352 1.00 68.56 240 VAL A C 1
ATOM 1769 O O . VAL A 1 240 ? 20.726 -1.844 0.510 1.00 68.56 240 VAL A O 1
ATOM 1772 N N . PHE A 1 241 ? 19.191 -3.254 1.364 1.00 59.50 241 PHE A N 1
ATOM 1773 C CA . PHE A 1 241 ? 19.662 -3.183 2.738 1.00 59.50 241 PHE A CA 1
ATOM 1774 C C . PHE A 1 241 ? 20.435 -4.452 3.046 1.00 59.50 241 PHE A C 1
ATOM 1776 O O . PHE A 1 241 ? 19.855 -5.532 3.137 1.00 59.50 241 PHE A O 1
ATOM 1783 N N . HIS A 1 242 ? 21.744 -4.309 3.233 1.00 50.72 242 HIS A N 1
ATOM 1784 C CA . HIS A 1 242 ? 22.536 -5.318 3.919 1.00 50.72 242 HIS A CA 1
ATOM 1785 C C . HIS A 1 242 ? 22.094 -5.293 5.380 1.00 50.72 242 HIS A C 1
ATOM 1787 O O . HIS A 1 242 ? 22.497 -4.424 6.152 1.00 50.72 242 HIS A O 1
ATOM 1793 N N . GLY A 1 243 ? 21.157 -6.167 5.733 1.00 39.09 243 GLY A N 1
ATOM 1794 C CA . GLY A 1 243 ? 20.845 -6.403 7.128 1.00 39.09 243 GLY A CA 1
ATOM 1795 C C . GLY A 1 243 ? 22.071 -7.022 7.778 1.00 39.09 243 GLY A C 1
ATOM 1796 O O . GLY A 1 243 ? 22.389 -8.172 7.492 1.00 39.09 243 GLY A O 1
ATOM 1797 N N . ASP A 1 244 ? 22.739 -6.288 8.663 1.00 32.53 244 ASP A N 1
ATOM 1798 C CA . ASP A 1 244 ? 23.450 -6.961 9.741 1.00 32.53 244 ASP A CA 1
ATOM 1799 C C . ASP A 1 244 ? 22.400 -7.824 10.465 1.00 32.53 244 ASP A C 1
ATOM 1801 O O . ASP A 1 244 ? 21.313 -7.335 10.796 1.00 32.53 244 ASP A O 1
ATOM 1805 N N . GLU A 1 245 ? 22.692 -9.117 10.617 1.00 37.31 245 GLU A N 1
ATOM 1806 C CA . GLU A 1 245 ? 21.813 -10.125 11.214 1.00 37.31 245 GLU A CA 1
ATOM 1807 C C . GLU A 1 245 ? 21.075 -9.614 12.465 1.00 37.31 245 GLU A C 1
ATOM 1809 O O . GLU A 1 245 ? 21.604 -8.845 13.271 1.00 37.31 245 GLU A O 1
ATOM 1814 N N . GLU A 1 246 ? 19.838 -10.083 12.638 1.00 37.78 246 GLU A N 1
ATOM 1815 C CA . GLU A 1 246 ? 18.958 -9.792 13.769 1.00 37.78 246 GLU A CA 1
ATOM 1816 C C . GLU A 1 246 ? 19.686 -9.599 15.120 1.00 37.78 246 GLU A C 1
ATOM 1818 O O . GLU A 1 246 ? 20.111 -10.546 15.778 1.00 37.78 246 GLU A O 1
ATOM 1823 N N . GLY A 1 247 ? 19.678 -8.355 15.609 1.00 32.78 247 GLY A N 1
ATOM 1824 C CA . GLY A 1 247 ? 19.624 -8.052 17.037 1.00 32.78 247 GLY A CA 1
ATOM 1825 C C . GLY A 1 247 ? 20.934 -7.653 17.718 1.00 32.78 247 GLY A C 1
ATOM 1826 O O . GLY A 1 247 ? 21.632 -8.483 18.287 1.00 32.78 247 GLY A O 1
ATOM 1827 N N . SER A 1 248 ? 21.138 -6.343 17.893 1.00 28.12 248 SER A N 1
ATOM 1828 C CA . SER A 1 248 ? 21.561 -5.816 19.199 1.00 28.12 248 SER A CA 1
ATOM 1829 C C . SER A 1 248 ? 21.294 -4.309 19.314 1.00 28.12 248 SER A C 1
ATOM 1831 O O . SER A 1 248 ? 21.632 -3.559 18.398 1.00 28.12 248 SER A O 1
ATOM 1833 N N . PRO A 1 249 ? 20.690 -3.824 20.416 1.00 35.91 249 PRO A N 1
ATOM 1834 C CA . PRO A 1 249 ? 20.423 -2.407 20.599 1.00 35.91 249 PRO A CA 1
ATOM 1835 C C . PRO A 1 249 ? 21.733 -1.658 20.856 1.00 35.91 249 PRO A C 1
ATOM 1837 O O . PRO A 1 249 ? 22.570 -2.088 21.651 1.00 35.91 249 PRO A O 1
ATOM 1840 N N . ALA A 1 250 ? 21.881 -0.501 20.214 1.00 29.41 250 ALA A N 1
ATOM 1841 C CA . ALA A 1 250 ? 22.975 0.428 20.451 1.00 29.41 250 ALA A CA 1
ATOM 1842 C C . ALA A 1 250 ? 23.093 0.768 21.950 1.00 29.41 250 ALA A C 1
ATOM 1844 O O . ALA A 1 250 ? 22.314 1.540 22.509 1.00 29.41 250 ALA A O 1
ATOM 1845 N N . GLY A 1 251 ? 24.103 0.182 22.590 1.00 25.53 251 GLY A N 1
ATOM 1846 C CA . GLY A 1 251 ? 24.526 0.446 23.955 1.00 25.53 251 GLY A CA 1
ATOM 1847 C C . GLY A 1 251 ? 26.049 0.515 24.007 1.00 25.53 251 GLY A C 1
ATOM 1848 O O . GLY A 1 251 ? 26.719 -0.506 23.964 1.00 25.53 251 GLY A O 1
ATOM 1849 N N . ALA A 1 252 ? 26.556 1.747 24.057 1.00 30.23 252 ALA A N 1
ATOM 1850 C CA . ALA A 1 252 ? 27.877 2.205 24.493 1.00 30.23 252 ALA A CA 1
ATOM 1851 C C . ALA A 1 252 ? 28.956 1.158 24.858 1.00 30.23 252 ALA A C 1
ATOM 1853 O O . ALA A 1 252 ? 28.804 0.395 25.811 1.00 30.23 252 ALA A O 1
ATOM 1854 N N . GLY A 1 253 ? 30.141 1.281 24.246 1.00 24.69 253 GLY A N 1
ATOM 1855 C CA . GLY A 1 253 ? 31.358 0.690 24.805 1.00 24.69 253 GLY A CA 1
ATOM 1856 C C . GLY A 1 253 ? 32.560 0.663 23.868 1.00 24.69 253 GLY A C 1
ATOM 1857 O O . GLY A 1 253 ? 32.803 -0.335 23.204 1.00 24.69 253 GLY A O 1
ATOM 1858 N N . ASP A 1 254 ? 33.345 1.739 23.886 1.00 31.16 254 ASP A N 1
ATOM 1859 C CA . ASP A 1 254 ? 34.789 1.725 23.624 1.00 31.16 254 ASP A CA 1
ATOM 1860 C C . ASP A 1 254 ? 35.455 0.458 24.194 1.00 31.16 254 ASP A C 1
ATOM 1862 O O . ASP A 1 254 ? 35.348 0.240 25.401 1.00 31.16 254 ASP A O 1
ATOM 1866 N N . LYS A 1 255 ? 36.144 -0.327 23.345 1.00 30.02 255 LYS A N 1
ATOM 1867 C CA . LYS A 1 255 ? 37.484 -0.889 23.612 1.00 30.02 255 LYS A CA 1
ATOM 1868 C C . LYS A 1 255 ? 38.208 -1.233 22.312 1.00 30.02 255 LYS A C 1
ATOM 1870 O O . LYS A 1 255 ? 37.811 -2.131 21.575 1.00 30.02 255 LYS A O 1
ATOM 1875 N N . GLY A 1 256 ? 39.335 -0.560 22.100 1.00 28.84 256 GLY A N 1
ATOM 1876 C CA . GLY A 1 256 ? 40.341 -0.942 21.117 1.00 28.84 256 GLY A CA 1
ATOM 1877 C C . GLY A 1 256 ? 40.902 -2.353 21.333 1.00 28.84 256 GLY A C 1
ATOM 1878 O O . GLY A 1 256 ? 41.030 -2.844 22.456 1.00 28.84 256 GLY A O 1
ATOM 1879 N N . GLY A 1 257 ? 41.284 -2.980 20.223 1.00 25.89 257 GLY A N 1
ATOM 1880 C CA . GLY A 1 257 ? 41.947 -4.277 20.196 1.00 25.89 257 GLY A CA 1
ATOM 1881 C C . GLY A 1 257 ? 42.424 -4.615 18.789 1.00 25.89 257 GLY A C 1
ATOM 1882 O O . GLY A 1 257 ? 41.720 -5.265 18.031 1.00 25.89 257 GLY A O 1
ATOM 1883 N N . THR A 1 258 ? 43.633 -4.172 18.457 1.00 31.61 258 THR A N 1
ATOM 1884 C CA . THR A 1 258 ? 44.430 -4.615 17.303 1.00 31.61 258 THR A CA 1
ATOM 1885 C C . THR A 1 258 ? 44.526 -6.141 17.215 1.00 31.61 258 THR A C 1
ATOM 1887 O O . THR A 1 258 ? 45.026 -6.756 18.159 1.00 31.61 258 THR A O 1
ATOM 1890 N N . ARG A 1 259 ? 44.163 -6.729 16.067 1.00 28.98 259 ARG A N 1
ATOM 1891 C CA . ARG A 1 259 ? 44.701 -8.000 15.532 1.00 28.98 259 ARG A CA 1
ATOM 1892 C C . ARG A 1 259 ? 44.721 -7.879 14.004 1.00 28.98 259 ARG A C 1
ATOM 1894 O O . ARG A 1 259 ? 43.687 -7.637 13.408 1.00 28.98 259 ARG A O 1
ATOM 1901 N N . HIS A 1 260 ? 45.898 -7.590 13.457 1.00 28.95 260 HIS A N 1
ATOM 1902 C CA . HIS A 1 260 ? 46.754 -8.534 12.727 1.00 28.95 260 HIS A CA 1
ATOM 1903 C C . HIS A 1 260 ? 46.163 -8.943 11.373 1.00 28.95 260 HIS A C 1
ATOM 1905 O O . HIS A 1 260 ? 45.294 -9.801 11.304 1.00 28.95 260 HIS A O 1
ATOM 1911 N N . HIS A 1 261 ? 46.694 -8.281 10.335 1.00 37.41 261 HIS A N 1
ATOM 1912 C CA . HIS A 1 261 ? 46.886 -8.837 8.999 1.00 37.41 261 HIS A CA 1
ATOM 1913 C C . HIS A 1 261 ? 47.428 -10.257 9.115 1.00 37.41 261 HIS A C 1
ATOM 1915 O O . HIS A 1 261 ? 48.382 -10.459 9.867 1.00 37.41 261 HIS A O 1
ATOM 1921 N N . ASP A 1 262 ? 46.777 -11.185 8.428 1.00 35.22 262 ASP A N 1
ATOM 1922 C CA . ASP A 1 262 ? 47.360 -12.174 7.518 1.00 35.22 262 ASP A CA 1
ATOM 1923 C C . ASP A 1 262 ? 46.232 -13.163 7.204 1.00 35.22 262 ASP A C 1
ATOM 1925 O O . ASP A 1 262 ? 45.802 -13.885 8.096 1.00 35.22 262 ASP A O 1
ATOM 1929 N N . ASP A 1 263 ? 45.682 -13.073 5.993 1.00 35.81 263 ASP A N 1
ATOM 1930 C CA . ASP A 1 263 ? 45.232 -14.193 5.155 1.00 35.81 263 ASP A CA 1
ATOM 1931 C C . ASP A 1 263 ? 44.661 -13.584 3.861 1.00 35.81 263 ASP A C 1
ATOM 1933 O O . ASP A 1 263 ? 43.640 -12.896 3.844 1.00 35.81 263 ASP A O 1
ATOM 1937 N N . GLU A 1 264 ? 45.452 -13.735 2.800 1.00 43.06 264 GLU A N 1
ATOM 1938 C CA . GLU A 1 264 ? 45.084 -13.507 1.406 1.00 43.06 264 GLU A CA 1
ATOM 1939 C C . GLU A 1 264 ? 44.107 -14.616 0.964 1.00 43.06 264 GLU A C 1
ATOM 1941 O O . GLU A 1 264 ? 44.180 -15.736 1.469 1.00 43.06 264 GLU A O 1
ATOM 1946 N N . ASP A 1 265 ? 43.241 -14.291 -0.001 1.00 38.56 265 ASP A N 1
ATOM 1947 C CA . ASP A 1 265 ? 42.280 -15.170 -0.691 1.00 38.56 265 ASP A CA 1
ATOM 1948 C C . ASP A 1 265 ? 40.924 -15.416 0.009 1.00 38.56 265 ASP A C 1
ATOM 1950 O O . ASP A 1 265 ? 40.578 -16.542 0.363 1.00 38.56 265 ASP A O 1
ATOM 1954 N N . ASP A 1 266 ? 40.091 -14.371 0.096 1.00 38.97 266 ASP A N 1
ATOM 1955 C CA . ASP A 1 266 ? 38.628 -14.535 0.107 1.00 38.97 266 ASP A CA 1
ATOM 1956 C C . ASP A 1 266 ? 37.973 -13.504 -0.828 1.00 38.97 266 ASP A C 1
ATOM 1958 O O . ASP A 1 266 ? 37.440 -12.475 -0.418 1.00 38.97 266 ASP A O 1
ATOM 1962 N N . ASP A 1 267 ? 38.061 -13.779 -2.133 1.00 36.72 267 ASP A N 1
ATOM 1963 C CA . ASP A 1 267 ? 37.290 -13.097 -3.182 1.00 36.72 267 ASP A CA 1
ATOM 1964 C C . ASP A 1 267 ? 35.831 -13.609 -3.241 1.00 36.72 267 ASP A C 1
ATOM 1966 O O . ASP A 1 267 ? 35.131 -13.419 -4.239 1.00 36.72 267 ASP A O 1
ATOM 1970 N N . GLY A 1 268 ? 35.348 -14.264 -2.179 1.00 37.50 268 GLY A N 1
ATOM 1971 C CA . GLY A 1 268 ? 33.942 -14.574 -1.961 1.00 37.50 268 GLY A CA 1
ATOM 1972 C C . GLY A 1 268 ? 33.184 -13.331 -1.513 1.00 37.50 268 GLY A C 1
ATOM 1973 O O . GLY A 1 268 ? 32.681 -13.277 -0.398 1.00 37.50 268 GLY A O 1
ATOM 1974 N N . GLY A 1 269 ? 33.118 -12.303 -2.363 1.00 38.81 269 GLY A N 1
ATOM 1975 C CA . GLY A 1 269 ? 32.125 -11.255 -2.166 1.00 38.81 269 GLY A CA 1
ATOM 1976 C C . GLY A 1 269 ? 30.761 -11.927 -2.189 1.00 38.81 269 GLY A C 1
ATOM 1977 O O . GLY A 1 269 ? 30.383 -12.418 -3.251 1.00 38.81 269 GLY A O 1
ATOM 1978 N N . ASP A 1 270 ? 30.094 -12.002 -1.033 1.00 45.66 270 ASP A N 1
ATOM 1979 C CA . ASP A 1 270 ? 28.745 -12.548 -0.899 1.00 45.66 270 ASP A CA 1
ATOM 1980 C C . ASP A 1 270 ? 27.905 -12.029 -2.069 1.00 45.66 270 ASP A C 1
ATOM 1982 O O . ASP A 1 270 ? 27.662 -10.821 -2.185 1.00 45.66 270 ASP A O 1
ATOM 1986 N N . GLU A 1 271 ? 27.543 -12.923 -2.997 1.00 48.81 271 GLU A N 1
ATOM 1987 C CA . GLU A 1 271 ? 26.565 -12.605 -4.028 1.00 48.81 271 GLU A CA 1
ATOM 1988 C C . GLU A 1 271 ? 25.328 -12.126 -3.278 1.00 48.81 271 GLU A C 1
ATOM 1990 O O . GLU A 1 271 ? 24.719 -12.876 -2.515 1.00 48.81 271 GLU A O 1
ATOM 1995 N N . VAL A 1 272 ? 25.006 -10.842 -3.433 1.00 52.03 272 VAL A N 1
ATOM 1996 C CA . VAL A 1 272 ? 23.770 -10.289 -2.898 1.00 52.03 272 VAL A CA 1
ATOM 1997 C C . VAL A 1 272 ? 22.654 -11.084 -3.552 1.00 52.03 272 VAL A C 1
ATOM 1999 O O . VAL A 1 272 ? 22.523 -11.036 -4.774 1.00 52.03 272 VAL A O 1
ATOM 2002 N N . ASP A 1 273 ? 21.901 -11.826 -2.743 1.00 56.94 273 ASP A N 1
ATOM 2003 C CA . ASP A 1 273 ? 20.712 -12.547 -3.181 1.00 56.94 273 ASP A CA 1
ATOM 2004 C C . ASP A 1 273 ? 19.689 -11.514 -3.683 1.00 56.94 273 ASP A C 1
ATOM 2006 O O . ASP A 1 273 ? 18.945 -10.902 -2.915 1.00 56.94 273 ASP A O 1
ATOM 2010 N N . ASP A 1 274 ? 19.764 -11.206 -4.980 1.00 64.44 274 ASP A N 1
ATOM 2011 C CA . ASP A 1 274 ? 18.960 -10.201 -5.671 1.00 64.44 274 ASP A CA 1
ATOM 2012 C C . ASP A 1 274 ? 17.691 -10.805 -6.292 1.00 64.44 274 ASP A C 1
ATOM 2014 O O . ASP A 1 274 ? 16.981 -10.106 -7.023 1.00 64.44 274 ASP A O 1
ATOM 2018 N N . ASP A 1 275 ? 17.368 -12.065 -5.968 1.00 66.56 275 ASP A N 1
ATOM 2019 C CA . ASP A 1 275 ? 16.228 -12.798 -6.529 1.00 66.56 275 ASP A CA 1
ATOM 2020 C C . ASP A 1 275 ? 14.892 -12.091 -6.260 1.00 66.56 275 ASP A C 1
ATOM 2022 O O . ASP A 1 275 ? 14.084 -11.931 -7.179 1.00 66.56 275 ASP A O 1
ATOM 2026 N N . ASP A 1 276 ? 14.692 -11.557 -5.052 1.00 66.62 276 ASP A N 1
ATOM 2027 C CA . ASP A 1 276 ? 13.473 -10.813 -4.702 1.00 66.62 276 ASP A CA 1
ATOM 2028 C C . ASP A 1 276 ? 13.337 -9.504 -5.503 1.00 66.62 276 ASP A C 1
ATOM 2030 O O . ASP A 1 276 ? 12.233 -9.094 -5.873 1.00 66.62 276 ASP A O 1
ATOM 2034 N N . ASN A 1 277 ? 14.453 -8.840 -5.819 1.00 76.94 277 ASN A N 1
ATOM 2035 C CA . ASN A 1 277 ? 14.431 -7.596 -6.588 1.00 76.94 277 ASN A CA 1
ATOM 2036 C C . ASN A 1 277 ? 14.178 -7.853 -8.075 1.00 76.94 277 ASN A C 1
ATOM 2038 O O . ASN A 1 277 ? 13.451 -7.086 -8.708 1.00 76.94 277 ASN A O 1
ATOM 2042 N N . VAL A 1 278 ? 14.747 -8.925 -8.636 1.00 86.75 278 VAL A N 1
ATOM 2043 C CA . VAL A 1 278 ? 14.462 -9.340 -10.018 1.00 86.75 278 VAL A CA 1
ATOM 2044 C C . VAL A 1 278 ? 13.006 -9.783 -10.149 1.00 86.75 278 VAL A C 1
ATOM 2046 O O . VAL A 1 278 ? 12.340 -9.372 -11.098 1.00 86.75 278 VAL A O 1
ATOM 2049 N N . PHE A 1 279 ? 12.477 -10.511 -9.159 1.00 90.44 279 PHE A N 1
ATOM 2050 C CA . PHE A 1 279 ? 11.071 -10.909 -9.123 1.00 90.44 279 PHE A CA 1
ATOM 2051 C C . PHE A 1 279 ? 10.123 -9.714 -9.282 1.00 90.44 279 PHE A C 1
ATOM 2053 O O . PHE A 1 279 ? 9.230 -9.750 -10.130 1.00 90.44 279 PHE A O 1
ATOM 2060 N N . TRP A 1 280 ? 10.315 -8.631 -8.518 1.00 91.75 280 TRP A N 1
ATOM 2061 C CA . TRP A 1 280 ? 9.443 -7.456 -8.627 1.00 91.75 280 TRP A CA 1
ATOM 2062 C C . TRP A 1 280 ? 9.562 -6.745 -9.978 1.00 91.75 280 TRP A C 1
ATOM 2064 O O . TRP A 1 280 ? 8.559 -6.232 -10.479 1.00 91.75 280 TRP A O 1
ATOM 2074 N N . LEU A 1 281 ? 10.747 -6.734 -10.595 1.00 92.69 281 LEU A N 1
ATOM 2075 C CA . LEU A 1 281 ? 10.922 -6.183 -11.940 1.00 92.69 281 LEU A CA 1
ATOM 2076 C C . LEU A 1 281 ? 10.166 -7.005 -12.986 1.00 92.69 281 LEU A C 1
ATOM 2078 O O . LEU A 1 281 ? 9.380 -6.430 -13.738 1.00 92.69 281 LEU A O 1
ATOM 2082 N N . ASP A 1 282 ? 10.332 -8.330 -12.979 1.00 93.06 282 ASP A N 1
ATOM 2083 C CA . ASP A 1 282 ? 9.580 -9.250 -13.839 1.00 93.06 282 ASP A CA 1
ATOM 2084 C C . ASP A 1 282 ? 8.069 -9.086 -13.646 1.00 93.06 282 ASP A C 1
ATOM 2086 O O . ASP A 1 282 ? 7.302 -8.968 -14.608 1.00 93.06 282 ASP A O 1
ATOM 2090 N N . PHE A 1 283 ? 7.633 -9.027 -12.389 1.00 93.62 283 PHE A N 1
ATOM 2091 C CA . PHE A 1 283 ? 6.231 -8.915 -12.017 1.00 93.62 283 PHE A CA 1
ATOM 2092 C C . PHE A 1 283 ? 5.591 -7.621 -12.543 1.00 93.62 283 PHE A C 1
ATOM 2094 O O . PHE A 1 283 ? 4.538 -7.658 -13.190 1.00 93.62 283 PHE A O 1
ATOM 2101 N N . LEU A 1 284 ? 6.225 -6.467 -12.306 1.00 93.81 284 LEU A N 1
ATOM 2102 C CA . LEU A 1 284 ? 5.714 -5.165 -12.746 1.00 93.81 284 LEU A CA 1
ATOM 2103 C C . LEU A 1 284 ? 5.834 -4.983 -14.264 1.00 93.81 284 LEU A C 1
ATOM 2105 O O . LEU A 1 284 ? 4.950 -4.386 -14.888 1.00 93.81 284 LEU A O 1
ATOM 2109 N N . TRP A 1 285 ? 6.879 -5.538 -14.878 1.00 94.19 285 TRP A N 1
ATOM 2110 C CA . TRP A 1 285 ? 7.030 -5.571 -16.329 1.00 94.19 285 TRP A CA 1
ATOM 2111 C C . TRP A 1 285 ? 5.883 -6.331 -16.998 1.00 94.19 285 TRP A C 1
ATOM 2113 O O . TRP A 1 285 ? 5.174 -5.778 -17.844 1.00 94.19 285 TRP A O 1
ATOM 2123 N N . ALA A 1 286 ? 5.637 -7.571 -16.567 1.00 93.31 286 ALA A N 1
ATOM 2124 C CA . ALA A 1 286 ? 4.564 -8.408 -17.096 1.00 93.31 286 ALA A CA 1
ATOM 2125 C C . ALA A 1 286 ? 3.183 -7.758 -16.899 1.00 93.31 286 ALA A C 1
ATOM 2127 O O . ALA A 1 286 ? 2.303 -7.853 -17.761 1.00 93.31 286 ALA A O 1
ATOM 2128 N N . ALA A 1 287 ? 2.988 -7.045 -15.786 1.00 93.25 287 ALA A N 1
ATOM 2129 C CA . ALA A 1 287 ? 1.775 -6.276 -15.543 1.00 93.25 287 ALA A CA 1
ATOM 2130 C C . ALA A 1 287 ? 1.597 -5.116 -16.540 1.00 93.25 287 ALA A C 1
ATOM 2132 O O . ALA A 1 287 ? 0.485 -4.901 -17.036 1.00 93.25 287 ALA A O 1
ATOM 2133 N N . CYS A 1 288 ? 2.678 -4.410 -16.893 1.00 92.00 288 CYS A N 1
ATOM 2134 C CA . CYS A 1 288 ? 2.655 -3.392 -17.946 1.00 92.00 288 CYS A CA 1
ATOM 2135 C C . CYS A 1 288 ? 2.274 -3.999 -19.306 1.00 92.00 288 CYS A C 1
ATOM 2137 O O . CYS A 1 288 ? 1.420 -3.447 -20.006 1.00 92.00 288 CYS A O 1
ATOM 2139 N N . GLU A 1 289 ? 2.858 -5.146 -19.669 1.00 91.88 289 GLU A N 1
ATOM 2140 C CA . GLU A 1 289 ? 2.564 -5.826 -20.937 1.00 91.88 289 GLU A CA 1
ATOM 2141 C C . GLU A 1 289 ? 1.098 -6.260 -21.003 1.00 91.88 289 GLU A C 1
ATOM 2143 O O . GLU A 1 289 ? 0.388 -5.926 -21.954 1.00 91.88 289 GLU A O 1
ATOM 2148 N N . LYS A 1 290 ? 0.600 -6.921 -19.949 1.00 89.62 290 LYS A N 1
ATOM 2149 C CA . LYS A 1 290 ? -0.802 -7.350 -19.844 1.00 89.62 290 LYS A CA 1
ATOM 2150 C C . LYS A 1 290 ? -1.766 -6.170 -19.976 1.00 89.62 290 LYS A C 1
ATOM 2152 O O . LYS A 1 290 ? -2.784 -6.276 -20.665 1.00 89.62 290 LYS A O 1
ATOM 2157 N N . ARG A 1 291 ? -1.452 -5.036 -19.341 1.00 88.00 291 ARG A N 1
ATOM 2158 C CA . ARG A 1 291 ? -2.270 -3.820 -19.425 1.00 88.00 291 ARG A CA 1
ATOM 2159 C C . ARG A 1 291 ? -2.281 -3.244 -20.839 1.00 88.00 291 ARG A C 1
ATOM 2161 O O . ARG A 1 291 ? -3.353 -2.886 -21.324 1.00 88.00 291 ARG A O 1
ATOM 2168 N N . TYR A 1 292 ? -1.131 -3.198 -21.514 1.00 86.31 292 TYR A N 1
ATOM 2169 C CA . TYR A 1 292 ? -1.052 -2.745 -22.903 1.00 86.31 292 TYR A CA 1
ATOM 2170 C C . TYR A 1 292 ? -1.889 -3.621 -23.840 1.00 86.31 292 TYR A C 1
ATOM 2172 O O . TYR A 1 292 ? -2.707 -3.088 -24.588 1.00 86.31 292 TYR A O 1
ATOM 2180 N N . ILE A 1 293 ? -1.734 -4.947 -23.753 1.00 85.38 293 ILE A N 1
ATOM 2181 C CA . ILE A 1 293 ? -2.483 -5.913 -24.573 1.00 85.38 293 ILE A CA 1
ATOM 2182 C C . ILE A 1 293 ? -3.990 -5.743 -24.357 1.00 85.38 293 ILE A C 1
ATOM 2184 O O . ILE A 1 293 ? -4.765 -5.712 -25.310 1.00 85.38 293 ILE A O 1
ATOM 2188 N N . SER A 1 294 ? -4.422 -5.570 -23.105 1.00 84.06 294 SER A N 1
ATOM 2189 C CA . SER A 1 294 ? -5.832 -5.308 -22.807 1.00 84.06 294 SER A CA 1
ATOM 2190 C C . SER A 1 294 ? -6.326 -4.031 -23.501 1.00 84.06 294 SER A C 1
ATOM 2192 O O . SER A 1 294 ? -7.355 -4.053 -24.177 1.00 84.06 294 SER A O 1
ATOM 2194 N N . ILE A 1 295 ? -5.581 -2.924 -23.410 1.00 81.81 295 ILE A N 1
ATOM 2195 C CA . ILE A 1 295 ? -5.956 -1.648 -24.040 1.00 81.81 295 ILE A CA 1
ATOM 2196 C C . ILE A 1 295 ? -5.989 -1.763 -25.573 1.00 81.81 295 ILE A C 1
ATOM 2198 O O . ILE A 1 295 ? -6.929 -1.265 -26.199 1.00 81.81 295 ILE A O 1
ATOM 2202 N N . SER A 1 296 ? -4.999 -2.419 -26.188 1.00 80.06 296 SER A N 1
ATOM 2203 C CA . SER A 1 296 ? -4.923 -2.564 -27.647 1.00 80.06 296 SER A CA 1
ATOM 2204 C C . SER A 1 296 ? -6.081 -3.401 -28.198 1.00 80.06 296 SER A C 1
ATOM 2206 O O . SER A 1 296 ? -6.706 -2.999 -29.185 1.00 80.06 296 SER A O 1
ATOM 2208 N N . GLN A 1 297 ? -6.440 -4.496 -27.520 1.00 79.88 297 GLN A N 1
ATOM 2209 C CA . GLN A 1 297 ? -7.536 -5.389 -27.912 1.00 79.88 297 GLN A CA 1
ATOM 2210 C C . GLN A 1 297 ? -8.914 -4.730 -27.794 1.00 79.88 297 GLN A C 1
ATOM 2212 O O . GLN A 1 297 ? -9.763 -4.919 -28.664 1.00 79.88 297 GLN A O 1
ATOM 2217 N N . HIS A 1 298 ? -9.137 -3.887 -26.782 1.00 73.06 298 HIS A N 1
ATOM 2218 C CA . HIS A 1 298 ? -10.374 -3.099 -26.691 1.00 73.06 298 HIS A CA 1
ATOM 2219 C C . HIS A 1 298 ? -10.474 -2.025 -27.794 1.00 73.06 298 HIS A C 1
ATOM 2221 O O . HIS A 1 298 ? -11.574 -1.568 -28.109 1.00 73.06 298 HIS A O 1
ATOM 2227 N N . GLY A 1 299 ? -9.348 -1.627 -28.396 1.00 60.28 299 GLY A N 1
ATOM 2228 C CA . GLY A 1 299 ? -9.280 -0.631 -29.468 1.00 60.28 299 GLY A CA 1
ATOM 2229 C C . GLY A 1 299 ? -9.325 -1.190 -30.896 1.00 60.28 299 GLY A C 1
ATOM 2230 O O . GLY A 1 299 ? -9.551 -0.419 -31.830 1.00 60.28 299 GLY A O 1
ATOM 2231 N N . THR A 1 300 ? -9.130 -2.498 -31.103 1.00 57.75 300 THR A N 1
ATOM 2232 C CA . THR A 1 300 ? -9.017 -3.096 -32.445 1.00 57.75 300 THR A CA 1
ATOM 2233 C C . THR A 1 300 ? -10.028 -4.218 -32.681 1.00 57.75 300 THR A C 1
ATOM 2235 O O . THR A 1 300 ? -9.911 -5.330 -32.182 1.00 57.75 300 THR A O 1
ATOM 2238 N N . ALA A 1 301 ? -11.023 -3.944 -33.527 1.00 52.75 301 ALA A N 1
ATOM 2239 C CA . ALA A 1 301 ? -11.859 -4.974 -34.131 1.00 52.75 301 ALA A CA 1
ATOM 2240 C C . ALA A 1 301 ? -11.262 -5.384 -35.490 1.00 52.75 301 ALA A C 1
ATOM 2242 O O . ALA A 1 301 ? -11.251 -4.556 -36.397 1.00 52.75 301 ALA A O 1
ATOM 2243 N N . HIS A 1 302 ? -10.829 -6.651 -35.616 1.00 50.00 302 HIS A N 1
ATOM 2244 C CA . HIS A 1 302 ? -10.808 -7.511 -36.827 1.00 50.00 302 HIS A CA 1
ATOM 2245 C C . HIS A 1 302 ? -9.484 -8.228 -37.157 1.00 50.00 302 HIS A C 1
ATOM 2247 O O . HIS A 1 302 ? -8.432 -7.613 -37.271 1.00 50.00 302 HIS A O 1
ATOM 2253 N N . GLY A 1 303 ? -9.619 -9.507 -37.546 1.00 54.00 303 GLY A N 1
ATOM 2254 C CA . GLY A 1 303 ? -9.153 -9.960 -38.867 1.00 54.00 303 GLY A CA 1
ATOM 2255 C C . GLY A 1 303 ? -8.042 -11.011 -38.951 1.00 54.00 303 GLY A C 1
ATOM 2256 O O . GLY A 1 303 ? -7.846 -11.546 -40.040 1.00 54.00 303 GLY A O 1
ATOM 2257 N N . SER A 1 304 ? -7.354 -11.338 -37.858 1.00 60.06 304 SER A N 1
ATOM 2258 C CA . SER A 1 304 ? -6.212 -12.273 -37.856 1.00 60.06 304 SER A CA 1
ATOM 2259 C C . SER A 1 304 ? -6.543 -13.602 -37.171 1.00 60.06 304 SER A C 1
ATOM 2261 O O . SER A 1 304 ? -7.500 -13.688 -36.399 1.00 60.06 304 SER A O 1
ATOM 2263 N N . THR A 1 305 ? -5.762 -14.652 -37.448 1.00 65.69 305 THR A N 1
ATOM 2264 C CA . THR A 1 305 ? -5.858 -15.907 -36.687 1.00 65.69 305 THR A CA 1
ATOM 2265 C C . THR A 1 305 ? -5.462 -15.657 -35.227 1.00 65.69 305 THR A C 1
ATOM 2267 O O . THR A 1 305 ? -4.586 -14.839 -34.946 1.00 65.69 305 THR A O 1
ATOM 2270 N N . GLU A 1 306 ? -6.130 -16.324 -34.283 1.00 63.91 306 GLU A N 1
ATOM 2271 C CA . GLU A 1 306 ? -6.027 -16.007 -32.849 1.00 63.91 306 GLU A CA 1
ATOM 2272 C C . GLU A 1 306 ? -4.593 -16.140 -32.302 1.00 63.91 306 GLU A C 1
ATOM 2274 O O . GLU A 1 306 ? -4.181 -15.355 -31.456 1.00 63.91 306 GLU A O 1
ATOM 2279 N N . THR A 1 307 ? -3.806 -17.094 -32.807 1.00 69.88 307 THR A N 1
ATOM 2280 C CA . THR A 1 307 ? -2.425 -17.330 -32.355 1.00 69.88 307 THR A CA 1
ATOM 2281 C C . THR A 1 307 ? -1.445 -16.284 -32.891 1.00 69.88 307 THR A C 1
ATOM 2283 O O . THR A 1 307 ? -0.696 -15.705 -32.111 1.00 69.88 307 THR A O 1
ATOM 2286 N N . GLU A 1 308 ? -1.479 -15.979 -34.193 1.00 66.00 308 GLU A N 1
ATOM 2287 C CA . GLU A 1 308 ? -0.585 -14.972 -34.789 1.00 66.00 308 GLU A CA 1
ATOM 2288 C C . GLU A 1 308 ? -0.889 -13.560 -34.264 1.00 66.00 308 GLU A C 1
ATOM 2290 O O . GLU A 1 308 ? 0.025 -12.759 -34.078 1.00 66.00 308 GLU A O 1
ATOM 2295 N N . ALA A 1 309 ? -2.164 -13.262 -33.979 1.00 64.88 309 ALA A N 1
ATOM 2296 C CA . ALA A 1 309 ? -2.566 -12.010 -33.342 1.00 64.88 309 ALA A CA 1
ATOM 2297 C C . ALA A 1 309 ? -1.988 -11.877 -31.924 1.00 64.88 309 ALA A C 1
ATOM 2299 O O . ALA A 1 309 ? -1.455 -10.826 -31.579 1.00 64.88 309 ALA A O 1
ATOM 2300 N N . ARG A 1 310 ? -2.030 -12.955 -31.128 1.00 68.75 310 ARG A N 1
ATOM 2301 C CA . ARG A 1 310 ? -1.498 -12.973 -29.755 1.00 68.75 310 ARG A CA 1
ATOM 2302 C C . ARG A 1 310 ? 0.017 -12.788 -29.708 1.00 68.75 310 ARG A C 1
ATOM 2304 O O . ARG A 1 310 ? 0.498 -12.040 -28.865 1.00 68.75 310 ARG A O 1
ATOM 2311 N N . ASP A 1 311 ? 0.767 -13.420 -30.607 1.00 72.12 311 ASP A N 1
ATOM 2312 C CA . ASP A 1 311 ? 2.231 -13.279 -30.636 1.00 72.12 311 ASP A CA 1
ATOM 2313 C C . ASP A 1 311 ? 2.668 -11.864 -31.055 1.00 72.12 311 ASP A C 1
ATOM 2315 O O . ASP A 1 311 ? 3.611 -11.300 -30.489 1.00 72.12 311 ASP A O 1
ATOM 2319 N N . LEU A 1 312 ? 1.963 -11.263 -32.021 1.00 72.06 312 LEU A N 1
ATOM 2320 C CA . LEU A 1 312 ? 2.189 -9.876 -32.435 1.00 72.06 312 LEU A CA 1
ATOM 2321 C C . LEU A 1 312 ? 1.841 -8.885 -31.319 1.00 72.06 312 LEU A C 1
ATOM 2323 O O . LEU A 1 312 ? 2.624 -7.965 -31.079 1.00 72.06 312 LEU A O 1
ATOM 2327 N N . ASP A 1 313 ? 0.724 -9.097 -30.618 1.00 79.75 313 ASP A N 1
ATOM 2328 C CA . ASP A 1 313 ? 0.320 -8.288 -29.464 1.00 79.75 313 ASP A CA 1
ATOM 2329 C C . ASP A 1 313 ? 1.370 -8.349 -28.351 1.00 79.75 313 ASP A C 1
ATOM 2331 O O . ASP A 1 313 ? 1.762 -7.305 -27.834 1.00 79.75 313 ASP A O 1
ATOM 2335 N N . THR A 1 314 ? 1.888 -9.538 -28.022 1.00 82.25 314 THR A N 1
ATOM 2336 C CA . THR A 1 314 ? 2.926 -9.705 -26.991 1.00 82.25 314 THR A CA 1
ATOM 2337 C C . THR A 1 314 ? 4.220 -8.985 -27.366 1.00 82.25 314 THR A C 1
ATOM 2339 O O . THR A 1 314 ? 4.779 -8.248 -26.555 1.00 82.25 314 THR A O 1
ATOM 2342 N N . ARG A 1 315 ? 4.699 -9.127 -28.610 1.00 84.44 315 ARG A N 1
ATOM 2343 C CA . ARG A 1 315 ? 5.915 -8.425 -29.049 1.00 84.44 315 ARG A CA 1
ATOM 2344 C C . ARG A 1 315 ? 5.726 -6.906 -29.057 1.00 84.44 315 ARG A C 1
ATOM 2346 O O . ARG A 1 315 ? 6.614 -6.180 -28.609 1.00 84.44 315 ARG A O 1
ATOM 2353 N N . ALA A 1 316 ? 4.588 -6.430 -29.560 1.00 86.50 316 ALA A N 1
ATOM 2354 C CA . ALA A 1 316 ? 4.254 -5.010 -29.563 1.00 86.50 316 ALA A CA 1
ATOM 2355 C C . ALA A 1 316 ? 4.125 -4.460 -28.134 1.00 86.50 316 ALA A C 1
ATOM 2357 O O . ALA A 1 316 ? 4.574 -3.344 -27.870 1.00 86.50 316 ALA A O 1
ATOM 2358 N N . ALA A 1 317 ? 3.578 -5.253 -27.208 1.00 87.56 317 ALA A N 1
ATOM 2359 C CA . ALA A 1 317 ? 3.522 -4.923 -25.791 1.00 87.56 317 ALA A CA 1
ATOM 2360 C C . ALA A 1 317 ? 4.921 -4.754 -25.209 1.00 87.56 317 ALA A C 1
ATOM 2362 O O . ALA A 1 317 ? 5.207 -3.692 -24.666 1.00 87.56 317 ALA A O 1
ATOM 2363 N N . GLY A 1 318 ? 5.820 -5.720 -25.410 1.00 88.56 318 GLY A N 1
ATOM 2364 C CA . GLY A 1 318 ? 7.200 -5.611 -24.936 1.00 88.56 318 GLY A CA 1
ATOM 2365 C C . GLY A 1 318 ? 7.920 -4.373 -25.485 1.00 88.56 318 GLY A C 1
ATOM 2366 O O . GLY A 1 318 ? 8.574 -3.649 -24.738 1.00 88.56 318 GLY A O 1
ATOM 2367 N N . GLU A 1 319 ? 7.759 -4.053 -26.775 1.00 90.06 319 GLU A N 1
ATOM 2368 C CA . GLU A 1 319 ? 8.317 -2.823 -27.366 1.00 90.06 319 GLU A CA 1
ATOM 2369 C C . GLU A 1 319 ? 7.695 -1.544 -26.772 1.00 90.06 319 GLU A C 1
ATOM 2371 O O . GLU A 1 319 ? 8.405 -0.564 -26.523 1.00 90.06 319 GLU A O 1
ATOM 2376 N N . HIS A 1 320 ? 6.388 -1.544 -26.498 1.00 90.88 320 HIS A N 1
ATOM 2377 C CA . HIS A 1 320 ? 5.708 -0.419 -25.863 1.00 90.88 320 HIS A CA 1
ATOM 2378 C C . HIS A 1 320 ? 6.148 -0.215 -24.409 1.00 90.88 320 HIS A C 1
ATOM 2380 O O . HIS A 1 320 ? 6.441 0.915 -24.015 1.00 90.88 320 HIS A O 1
ATOM 2386 N N . VAL A 1 321 ? 6.227 -1.291 -23.625 1.00 92.50 321 VAL A N 1
ATOM 2387 C CA . VAL A 1 321 ? 6.674 -1.253 -22.228 1.00 92.50 321 VAL A CA 1
ATOM 2388 C C . VAL A 1 321 ? 8.116 -0.761 -22.155 1.00 92.50 321 VAL A C 1
ATOM 2390 O O . VAL A 1 321 ? 8.379 0.201 -21.435 1.00 92.50 321 VAL A O 1
ATOM 2393 N N . ARG A 1 322 ? 9.014 -1.291 -23.001 1.00 93.50 322 ARG A N 1
ATOM 2394 C CA . ARG A 1 322 ? 10.388 -0.776 -23.167 1.00 93.50 322 ARG A CA 1
ATOM 2395 C C . ARG A 1 322 ? 10.415 0.723 -23.394 1.00 93.50 322 ARG A C 1
ATOM 2397 O O . ARG A 1 322 ? 11.154 1.437 -22.724 1.00 93.50 322 ARG A O 1
ATOM 2404 N N . LYS A 1 323 ? 9.607 1.215 -24.335 1.00 92.44 323 LYS A N 1
ATOM 2405 C CA . LYS A 1 323 ? 9.536 2.649 -24.617 1.00 92.44 323 LYS A CA 1
ATOM 2406 C C . LYS A 1 323 ? 9.079 3.431 -23.384 1.00 92.44 323 LYS A C 1
ATOM 2408 O O . LYS A 1 323 ? 9.713 4.420 -23.035 1.00 92.44 323 LYS A O 1
ATOM 2413 N N . ARG A 1 324 ? 8.015 2.982 -22.714 1.00 92.38 324 ARG A N 1
ATOM 2414 C CA . ARG A 1 324 ? 7.452 3.670 -21.547 1.00 92.38 324 ARG A CA 1
ATOM 2415 C C . ARG A 1 324 ? 8.428 3.725 -20.369 1.00 92.38 324 ARG A C 1
ATOM 2417 O O . ARG A 1 324 ? 8.478 4.751 -19.696 1.00 92.38 324 ARG A O 1
ATOM 2424 N N . TRP A 1 325 ? 9.200 2.663 -20.140 1.00 93.94 325 TRP A N 1
ATOM 2425 C CA . TRP A 1 325 ? 10.203 2.585 -19.073 1.00 93.94 325 TRP A CA 1
ATOM 2426 C C . TRP A 1 325 ? 11.502 3.359 -19.380 1.00 93.94 325 TRP A C 1
ATOM 2428 O O . TRP A 1 325 ? 12.317 3.554 -18.483 1.00 93.94 325 TRP A O 1
ATOM 2438 N N . ARG A 1 326 ? 11.685 3.830 -20.621 1.00 92.44 326 ARG A N 1
ATOM 2439 C CA . ARG A 1 326 ? 12.749 4.773 -21.027 1.00 92.44 326 ARG A CA 1
ATOM 2440 C C . ARG A 1 326 ? 12.294 6.232 -21.046 1.00 92.44 326 ARG A C 1
ATOM 2442 O O . ARG A 1 326 ? 13.078 7.132 -21.346 1.00 92.44 326 ARG A O 1
ATOM 2449 N N . GLU A 1 327 ? 11.024 6.491 -20.757 1.00 91.88 327 GLU A N 1
ATOM 2450 C CA . GLU A 1 327 ? 10.501 7.847 -20.620 1.00 91.88 327 GLU A CA 1
ATOM 2451 C C . GLU A 1 327 ? 10.565 8.282 -19.147 1.00 91.88 327 GLU A C 1
ATOM 2453 O O . GLU A 1 327 ? 10.258 7.478 -18.261 1.00 91.88 327 GLU A O 1
ATOM 2458 N N . PRO A 1 328 ? 10.934 9.545 -18.854 1.00 90.50 328 PRO A N 1
ATOM 2459 C CA . PRO A 1 328 ? 10.889 10.070 -17.495 1.00 90.50 328 PRO A CA 1
ATOM 2460 C C . PRO A 1 328 ? 9.518 9.871 -16.843 1.00 90.50 328 PRO A C 1
ATOM 2462 O O . PRO A 1 328 ? 8.472 9.984 -17.492 1.00 90.50 328 PRO A O 1
ATOM 2465 N N . MET A 1 329 ? 9.521 9.601 -15.540 1.00 86.31 329 MET A N 1
ATOM 2466 C CA . MET A 1 329 ? 8.289 9.480 -14.768 1.00 86.31 329 MET A CA 1
ATOM 2467 C C . MET A 1 329 ? 7.580 10.833 -14.677 1.00 86.31 329 MET A C 1
ATOM 2469 O O . MET A 1 329 ? 8.203 11.853 -14.389 1.00 86.31 329 MET A O 1
ATOM 2473 N N . ALA A 1 330 ? 6.268 10.847 -14.923 1.00 80.69 330 ALA A N 1
ATOM 2474 C CA . ALA A 1 330 ? 5.479 12.080 -14.929 1.00 80.69 330 ALA A CA 1
ATOM 2475 C C . ALA A 1 330 ? 5.395 12.742 -13.543 1.00 80.69 330 ALA A C 1
ATOM 2477 O O . ALA A 1 330 ? 5.264 13.960 -13.453 1.00 80.69 330 ALA A O 1
ATOM 2478 N N . ASP A 1 331 ? 5.478 11.939 -12.482 1.00 76.56 331 ASP A N 1
ATOM 2479 C CA . ASP A 1 331 ? 5.482 12.376 -11.083 1.00 76.56 331 ASP A CA 1
ATOM 2480 C C . ASP A 1 331 ? 6.871 12.826 -10.588 1.00 76.56 331 ASP A C 1
ATOM 2482 O O . ASP A 1 331 ? 6.990 13.377 -9.496 1.00 76.56 331 ASP A O 1
ATOM 2486 N N . GLY A 1 332 ? 7.921 12.626 -11.393 1.00 80.88 332 GLY A N 1
ATOM 2487 C CA . GLY A 1 332 ? 9.296 12.975 -11.044 1.00 80.88 332 GLY A CA 1
ATOM 2488 C C . GLY A 1 332 ? 9.891 12.158 -9.895 1.00 80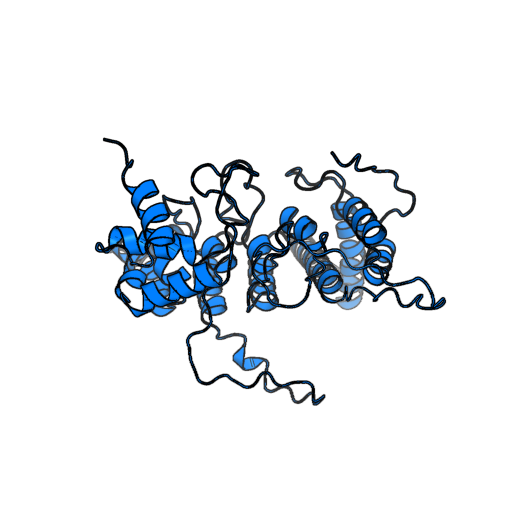.88 332 GLY A C 1
ATOM 2489 O O . GLY A 1 332 ? 10.908 12.578 -9.349 1.00 80.88 332 GLY A O 1
ATOM 2490 N N . THR A 1 333 ? 9.293 11.019 -9.521 1.00 83.62 333 THR A N 1
ATOM 2491 C CA . THR A 1 333 ? 9.779 10.196 -8.397 1.00 83.62 333 THR A CA 1
ATOM 2492 C C . THR A 1 333 ? 11.187 9.664 -8.642 1.00 83.62 333 THR A C 1
ATOM 2494 O O . THR A 1 333 ? 11.990 9.573 -7.718 1.00 83.62 333 THR A O 1
ATOM 2497 N N . LEU A 1 334 ? 11.503 9.345 -9.900 1.00 86.19 334 LEU A N 1
ATOM 2498 C CA . LEU A 1 334 ? 12.842 8.942 -10.314 1.00 86.19 334 LEU A CA 1
ATOM 2499 C C . LEU A 1 334 ? 13.582 10.112 -10.983 1.00 86.19 334 LEU A C 1
ATOM 2501 O O . LEU A 1 334 ? 12.993 10.814 -11.811 1.00 86.19 334 LEU A O 1
ATOM 2505 N N . PRO A 1 335 ? 14.884 10.304 -10.691 1.00 85.00 335 PRO A N 1
ATOM 2506 C CA . PRO A 1 335 ? 15.683 11.392 -11.262 1.00 85.00 335 PRO A CA 1
ATOM 2507 C C . PRO A 1 335 ? 16.058 11.162 -12.737 1.00 85.00 335 PRO A C 1
ATOM 2509 O O . PRO A 1 335 ? 16.493 12.088 -13.421 1.00 85.00 335 PRO A O 1
ATOM 2512 N N . ALA A 1 336 ? 15.895 9.934 -13.225 1.00 88.56 336 ALA A N 1
ATOM 2513 C CA . ALA A 1 336 ? 16.136 9.502 -14.595 1.00 88.56 336 ALA A CA 1
ATOM 2514 C C . ALA A 1 336 ? 15.024 8.519 -15.011 1.00 88.56 336 ALA A C 1
ATOM 2516 O O . ALA A 1 336 ? 14.233 8.098 -14.159 1.00 88.56 336 ALA A O 1
ATOM 2517 N N . PRO A 1 337 ? 14.912 8.156 -16.302 1.00 92.62 337 PRO A N 1
ATOM 2518 C CA . PRO A 1 337 ? 13.949 7.143 -16.704 1.00 92.62 337 PRO A CA 1
ATOM 2519 C C . PRO A 1 337 ? 14.177 5.807 -15.968 1.00 92.62 337 PRO A C 1
ATOM 2521 O O . PRO A 1 337 ? 15.322 5.498 -15.621 1.00 92.62 337 PRO A O 1
ATOM 2524 N N . PRO A 1 338 ? 13.108 5.028 -15.710 1.00 93.62 338 PRO A N 1
ATOM 2525 C CA . PRO A 1 338 ? 13.174 3.816 -14.897 1.00 93.62 338 PRO A CA 1
ATOM 2526 C C . PRO A 1 338 ? 14.306 2.847 -15.249 1.00 93.62 338 PRO A C 1
ATOM 2528 O O . PRO A 1 338 ? 15.066 2.474 -14.360 1.00 93.62 338 PRO A O 1
ATOM 2531 N N . LEU A 1 339 ? 14.454 2.445 -16.516 1.00 94.19 339 LEU A N 1
ATOM 2532 C CA . LEU A 1 339 ? 15.462 1.442 -16.892 1.00 94.19 339 LEU A CA 1
ATOM 2533 C C . LEU A 1 339 ? 16.890 1.918 -16.613 1.00 94.19 339 LEU A C 1
ATOM 2535 O O . LEU A 1 339 ? 17.698 1.167 -16.073 1.00 94.19 339 LEU A O 1
ATOM 2539 N N . GLU A 1 340 ? 17.190 3.167 -16.950 1.00 92.25 340 GLU A N 1
ATOM 2540 C CA . GLU A 1 340 ? 18.506 3.768 -16.769 1.00 92.25 340 GLU A CA 1
ATOM 2541 C C . GLU A 1 340 ? 18.821 3.995 -15.282 1.00 92.25 340 GLU A C 1
ATOM 2543 O O . GLU A 1 340 ? 19.910 3.644 -14.828 1.00 92.25 340 GLU A O 1
ATOM 2548 N N . TYR A 1 341 ? 17.855 4.497 -14.503 1.00 90.88 341 TYR A N 1
ATOM 2549 C CA . TYR A 1 341 ? 18.014 4.674 -13.056 1.00 90.88 341 TYR A CA 1
ATOM 2550 C C . TYR A 1 341 ? 18.265 3.341 -12.336 1.00 90.88 341 TYR A C 1
ATOM 2552 O O . TYR A 1 341 ? 19.190 3.212 -11.531 1.00 90.88 341 TYR A O 1
ATOM 2560 N N . LEU A 1 342 ? 17.449 2.327 -12.640 1.00 92.50 342 LEU A N 1
ATOM 2561 C CA . LEU A 1 342 ? 17.547 1.015 -12.006 1.00 92.50 342 LEU A CA 1
ATOM 2562 C C . LEU A 1 342 ? 18.840 0.295 -12.403 1.00 92.50 342 LEU A C 1
ATOM 2564 O O . LEU A 1 342 ? 19.407 -0.410 -11.569 1.00 92.50 342 LEU A O 1
ATOM 2568 N N . LEU A 1 343 ? 19.330 0.485 -13.636 1.00 92.88 343 LEU A N 1
ATOM 2569 C CA . LEU A 1 343 ? 20.591 -0.108 -14.095 1.00 92.88 343 LEU A CA 1
ATOM 2570 C C . LEU A 1 343 ? 21.777 0.483 -13.341 1.00 92.88 343 LEU A C 1
ATOM 2572 O O . LEU A 1 343 ? 22.617 -0.269 -12.849 1.00 92.88 343 LEU A O 1
ATOM 2576 N N . GLU A 1 344 ? 21.820 1.809 -13.210 1.00 88.94 344 GLU A N 1
ATOM 2577 C CA . GLU A 1 344 ? 22.857 2.496 -12.441 1.00 88.94 344 GLU A CA 1
ATOM 2578 C C . GLU A 1 344 ? 22.865 2.002 -10.987 1.00 88.94 344 GLU A C 1
ATOM 2580 O O . GLU A 1 344 ? 23.908 1.586 -10.477 1.00 88.94 344 GLU A O 1
ATOM 2585 N N . SER A 1 345 ? 21.688 1.936 -10.358 1.00 89.12 345 SER A N 1
ATOM 2586 C CA . SER A 1 345 ? 21.521 1.417 -8.997 1.00 89.12 345 SER A CA 1
ATOM 2587 C C . SER A 1 345 ? 22.008 -0.033 -8.855 1.00 89.12 345 SER A C 1
ATOM 2589 O O . SER A 1 345 ? 22.759 -0.343 -7.929 1.00 89.12 345 SER A O 1
ATOM 2591 N N . ALA A 1 346 ? 21.631 -0.915 -9.789 1.00 90.19 346 ALA A N 1
ATOM 2592 C CA . ALA A 1 346 ? 22.021 -2.326 -9.788 1.00 90.19 346 ALA A CA 1
ATOM 2593 C C . ALA A 1 346 ? 23.540 -2.509 -9.926 1.00 90.19 346 ALA A C 1
ATOM 2595 O O . ALA A 1 346 ? 24.139 -3.302 -9.200 1.00 90.19 346 ALA A O 1
ATOM 2596 N N . VAL A 1 347 ? 24.181 -1.742 -10.815 1.00 89.38 347 VAL A N 1
ATOM 2597 C CA . VAL A 1 347 ? 25.638 -1.781 -11.010 1.00 89.38 347 VAL A CA 1
ATOM 2598 C C . VAL A 1 347 ? 26.370 -1.268 -9.769 1.00 89.38 347 VAL A C 1
ATOM 2600 O O . VAL A 1 347 ? 27.317 -1.910 -9.312 1.00 89.38 347 VAL A O 1
ATOM 2603 N N . MET A 1 348 ? 25.926 -0.146 -9.189 1.00 86.75 348 MET A N 1
ATOM 2604 C CA . MET A 1 348 ? 26.539 0.422 -7.980 1.00 86.75 348 MET A CA 1
ATOM 2605 C C . MET A 1 348 ? 26.473 -0.530 -6.787 1.00 86.75 348 MET A C 1
ATOM 2607 O O . MET A 1 348 ? 27.420 -0.608 -6.005 1.00 86.75 348 MET A O 1
ATOM 2611 N N . GLN A 1 349 ? 25.378 -1.277 -6.674 1.00 84.75 349 GLN A N 1
ATOM 2612 C CA . GLN A 1 349 ? 25.135 -2.219 -5.585 1.00 84.75 349 GLN A CA 1
ATOM 2613 C C . GLN A 1 349 ? 25.568 -3.654 -5.914 1.00 84.75 349 GLN A C 1
ATOM 2615 O O . GLN A 1 349 ? 25.264 -4.561 -5.148 1.00 84.75 349 GLN A O 1
ATOM 2620 N N . ARG A 1 350 ? 26.291 -3.866 -7.026 1.00 88.50 350 ARG A N 1
ATOM 2621 C CA . ARG A 1 350 ? 26.822 -5.174 -7.453 1.00 88.50 350 ARG A CA 1
ATOM 2622 C C . ARG A 1 350 ? 25.747 -6.271 -7.532 1.00 88.50 350 ARG A C 1
ATOM 2624 O O . ARG A 1 350 ? 25.951 -7.363 -7.020 1.00 88.50 350 ARG A O 1
ATOM 2631 N N . GLN A 1 351 ? 24.628 -5.983 -8.200 1.00 85.94 351 GLN A N 1
ATOM 2632 C CA . GLN A 1 351 ? 23.515 -6.917 -8.435 1.00 85.94 351 GLN A CA 1
ATOM 2633 C C . GLN A 1 351 ? 23.582 -7.483 -9.869 1.00 85.94 351 GLN A C 1
ATOM 2635 O O . GLN A 1 351 ? 22.939 -6.938 -10.773 1.00 85.94 351 GLN A O 1
ATOM 2640 N N . PRO A 1 352 ? 24.401 -8.521 -10.146 1.00 89.06 352 PRO A N 1
ATOM 2641 C CA . PRO A 1 352 ? 24.676 -8.972 -11.510 1.00 89.06 352 PRO A CA 1
ATOM 2642 C C . PRO A 1 352 ? 23.446 -9.535 -12.227 1.00 89.06 352 PRO A C 1
ATOM 2644 O O . PRO A 1 352 ? 23.315 -9.322 -13.436 1.00 89.06 352 PRO A O 1
ATOM 2647 N N . ARG A 1 353 ? 22.532 -10.220 -11.522 1.00 90.00 353 ARG A N 1
ATOM 2648 C CA . ARG A 1 353 ? 21.334 -10.807 -12.147 1.00 90.00 353 ARG A CA 1
ATOM 2649 C C . ARG A 1 353 ? 20.359 -9.703 -12.520 1.00 90.00 353 ARG A C 1
ATOM 2651 O O . ARG A 1 353 ? 19.883 -9.670 -13.653 1.00 90.00 353 ARG A O 1
ATOM 2658 N N . ARG A 1 354 ? 20.165 -8.724 -11.636 1.00 90.94 354 ARG A N 1
ATOM 2659 C CA . ARG A 1 354 ? 19.391 -7.520 -11.950 1.00 90.94 354 ARG A CA 1
ATOM 2660 C C . ARG A 1 354 ? 19.994 -6.696 -13.084 1.00 90.94 354 ARG A C 1
ATOM 2662 O O . ARG A 1 354 ? 19.260 -6.239 -13.957 1.00 90.94 354 ARG A O 1
ATOM 2669 N N . THR A 1 355 ? 21.314 -6.507 -13.106 1.00 91.94 355 THR A N 1
ATOM 2670 C CA . THR A 1 355 ? 21.996 -5.825 -14.216 1.00 91.94 355 THR A CA 1
ATOM 2671 C C . THR A 1 355 ? 21.740 -6.547 -15.539 1.00 91.94 355 THR A C 1
ATOM 2673 O O . THR A 1 355 ? 21.367 -5.896 -16.515 1.00 91.94 355 THR A O 1
ATOM 2676 N N . ALA A 1 356 ? 21.889 -7.876 -15.574 1.00 92.69 356 ALA A N 1
ATOM 2677 C CA . ALA A 1 356 ? 21.607 -8.674 -16.766 1.00 92.69 356 ALA A CA 1
ATOM 2678 C C . ALA A 1 356 ? 20.147 -8.517 -17.213 1.00 92.69 356 ALA A C 1
ATOM 2680 O O . ALA A 1 356 ? 19.900 -8.184 -18.373 1.00 92.69 356 ALA A O 1
ATOM 2681 N N . TRP A 1 357 ? 19.201 -8.638 -16.276 1.00 94.31 357 TRP A N 1
ATOM 2682 C CA . TRP A 1 357 ? 17.777 -8.443 -16.536 1.00 94.31 357 TRP A CA 1
ATOM 2683 C C . TRP A 1 357 ? 17.498 -7.077 -17.169 1.00 94.31 357 TRP A C 1
ATOM 2685 O O . TRP A 1 357 ? 16.854 -6.989 -18.212 1.00 94.31 357 TRP A O 1
ATOM 2695 N N . LEU A 1 358 ? 18.030 -5.998 -16.592 1.00 94.38 358 LEU A N 1
ATOM 2696 C CA . LEU A 1 358 ? 17.795 -4.638 -17.081 1.00 94.38 358 LEU A CA 1
ATOM 2697 C C . LEU A 1 358 ? 18.354 -4.434 -18.494 1.00 94.38 358 LEU A C 1
ATOM 2699 O O . LEU A 1 358 ? 17.682 -3.832 -19.331 1.00 94.38 358 LEU A O 1
ATOM 2703 N N . VAL A 1 359 ? 19.539 -4.971 -18.798 1.00 94.00 359 VAL A N 1
ATOM 2704 C CA . VAL A 1 359 ? 20.123 -4.913 -20.150 1.00 94.00 359 VAL A CA 1
ATOM 2705 C C . VAL A 1 359 ? 19.290 -5.717 -21.156 1.00 94.00 359 VAL A C 1
ATOM 2707 O O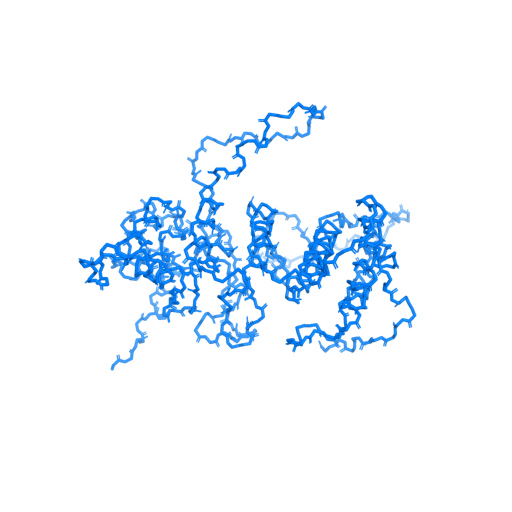 . VAL A 1 359 ? 19.032 -5.231 -22.258 1.00 94.00 359 VAL A O 1
ATOM 2710 N N . GLU A 1 360 ? 18.802 -6.903 -20.785 1.00 94.00 360 GLU A N 1
ATOM 2711 C CA . GLU A 1 360 ? 17.916 -7.726 -21.628 1.00 94.00 360 GLU A CA 1
ATOM 2712 C C . GLU A 1 360 ? 16.572 -7.040 -21.920 1.00 94.00 360 GLU A C 1
ATOM 2714 O O . GLU A 1 360 ? 16.032 -7.132 -23.030 1.00 94.00 360 GLU A O 1
ATOM 2719 N N . HIS A 1 361 ? 16.068 -6.270 -20.956 1.00 94.06 361 HIS A N 1
ATOM 2720 C CA . HIS A 1 361 ? 14.867 -5.445 -21.096 1.00 94.06 361 HIS A CA 1
ATOM 2721 C C . HIS A 1 361 ? 15.156 -4.092 -21.750 1.00 94.06 361 HIS A C 1
ATOM 2723 O O . HIS A 1 361 ? 14.266 -3.257 -21.913 1.00 94.06 361 HIS A O 1
ATOM 2729 N N . GLY A 1 362 ? 16.383 -3.922 -22.244 1.00 92.44 362 GLY A N 1
ATOM 2730 C CA . GLY A 1 362 ? 16.797 -2.797 -23.046 1.00 92.44 362 GLY A CA 1
ATOM 2731 C C . GLY A 1 362 ? 17.021 -1.557 -22.208 1.00 92.44 362 GLY A C 1
ATOM 2732 O O . GLY A 1 362 ? 16.573 -0.508 -22.633 1.00 92.44 362 GLY A O 1
ATOM 2733 N N . ALA A 1 363 ? 17.690 -1.634 -21.065 1.00 92.31 363 ALA A N 1
ATOM 2734 C CA . ALA A 1 363 ? 18.400 -0.491 -20.501 1.00 92.31 363 ALA A CA 1
ATOM 2735 C C . ALA A 1 363 ? 19.631 -0.168 -21.370 1.00 92.31 363 ALA A C 1
ATOM 2737 O O . ALA A 1 363 ? 20.220 -1.057 -21.988 1.00 92.31 363 ALA A O 1
ATOM 2738 N N . ASP A 1 364 ? 20.007 1.107 -21.471 1.00 89.06 364 ASP A N 1
ATOM 2739 C CA . ASP A 1 364 ? 21.213 1.513 -22.200 1.00 89.06 364 ASP A CA 1
ATOM 2740 C C . ASP A 1 364 ? 22.444 1.490 -21.281 1.00 89.06 364 ASP A C 1
ATOM 2742 O O . ASP A 1 364 ? 22.585 2.326 -20.385 1.00 89.06 364 ASP A O 1
ATOM 2746 N N . ALA A 1 365 ? 23.337 0.526 -21.523 1.00 83.38 365 ALA A N 1
ATOM 2747 C CA . ALA A 1 365 ? 24.572 0.336 -20.764 1.00 83.38 365 ALA A CA 1
ATOM 2748 C C . ALA A 1 365 ? 25.594 1.469 -20.959 1.00 83.38 365 ALA A C 1
ATOM 2750 O O . ALA A 1 365 ? 26.454 1.659 -20.102 1.00 83.38 365 ALA A O 1
ATOM 2751 N N . ASP A 1 366 ? 25.483 2.231 -22.050 1.00 81.44 366 ASP A N 1
ATOM 2752 C CA . ASP A 1 366 ? 26.329 3.395 -22.321 1.00 81.44 366 ASP A CA 1
ATOM 2753 C C . ASP A 1 366 ? 25.691 4.699 -21.811 1.00 81.44 366 ASP A C 1
ATOM 2755 O O . ASP A 1 366 ? 26.277 5.783 -21.944 1.00 81.44 366 ASP A O 1
ATOM 2759 N N . SER A 1 367 ? 24.485 4.624 -21.233 1.00 74.00 367 SER A N 1
ATOM 2760 C CA . SER A 1 367 ? 23.795 5.811 -20.748 1.00 74.00 367 SER A CA 1
ATOM 2761 C C . SER A 1 367 ? 24.590 6.463 -19.616 1.00 74.00 367 SER A C 1
ATOM 2763 O O . SER A 1 367 ? 24.968 5.856 -18.619 1.00 74.00 367 SER A O 1
ATOM 2765 N N . THR A 1 368 ? 24.860 7.755 -19.787 1.00 64.00 368 THR A N 1
ATOM 2766 C CA . THR A 1 368 ? 25.575 8.588 -18.808 1.00 64.00 368 THR A CA 1
ATOM 2767 C C . THR A 1 368 ? 24.600 9.460 -18.025 1.00 64.00 368 THR A C 1
ATOM 2769 O O . THR A 1 368 ? 24.953 10.559 -17.596 1.00 64.00 368 THR A O 1
ATOM 2772 N N . THR A 1 369 ? 23.358 8.982 -17.856 1.00 59.03 369 THR A N 1
ATOM 2773 C CA . THR A 1 369 ? 22.227 9.743 -17.295 1.00 59.03 369 THR A CA 1
ATOM 2774 C C . THR A 1 369 ? 22.466 10.223 -15.865 1.00 59.03 369 THR A C 1
ATOM 2776 O O . THR A 1 369 ? 21.738 11.094 -15.404 1.00 59.03 369 THR A O 1
ATOM 2779 N N . GLY A 1 370 ? 23.549 9.773 -15.227 1.00 47.16 370 GLY A N 1
ATOM 2780 C CA . GLY A 1 370 ? 24.347 10.608 -14.346 1.00 47.16 370 GLY A CA 1
ATOM 2781 C C . GLY A 1 370 ? 23.521 11.200 -13.225 1.00 47.16 370 GLY A C 1
ATOM 2782 O O . GLY A 1 370 ? 23.333 12.420 -13.164 1.00 47.16 370 GLY A O 1
ATOM 2783 N N . ALA A 1 371 ? 23.094 10.349 -12.298 1.00 44.91 371 ALA A N 1
ATOM 2784 C CA . ALA A 1 371 ? 22.816 10.833 -10.966 1.00 44.91 371 ALA A CA 1
ATOM 2785 C C . ALA A 1 371 ? 24.130 11.405 -10.402 1.00 44.91 371 ALA A C 1
ATOM 2787 O O . ALA A 1 371 ? 24.998 10.722 -9.865 1.00 44.91 371 ALA A O 1
ATOM 2788 N N . ARG A 1 372 ? 24.296 12.725 -10.525 1.00 42.75 372 ARG A N 1
ATOM 2789 C CA . ARG A 1 372 ? 25.025 13.488 -9.514 1.00 42.75 372 ARG A CA 1
ATOM 2790 C C . ARG A 1 372 ? 24.237 13.298 -8.222 1.00 42.75 372 ARG A C 1
ATOM 2792 O O . ARG A 1 372 ? 23.321 14.070 -7.960 1.00 42.75 372 ARG A O 1
ATOM 2799 N N . PHE A 1 373 ? 24.531 12.232 -7.486 1.00 42.16 373 PHE A N 1
ATOM 2800 C CA . PHE A 1 373 ? 23.969 12.008 -6.162 1.00 42.16 373 PHE A CA 1
ATOM 2801 C C . PHE A 1 373 ? 24.325 13.223 -5.292 1.00 42.16 373 PHE A C 1
ATOM 2803 O O . PHE A 1 373 ? 25.492 13.626 -5.233 1.00 42.16 373 PHE A O 1
ATOM 2810 N N . ALA A 1 374 ? 23.297 13.860 -4.734 1.00 33.59 374 ALA A N 1
ATOM 2811 C CA . ALA A 1 374 ? 23.410 14.941 -3.760 1.00 33.59 374 ALA A CA 1
ATOM 2812 C C . ALA A 1 374 ? 23.441 14.363 -2.346 1.00 33.59 374 ALA A C 1
ATOM 2814 O O . ALA A 1 374 ? 22.731 13.354 -2.129 1.00 33.59 374 ALA A O 1
#

Organism: NCBI:txid196109